Protein AF-F1LAY6-F1 (afdb_monomer_lite)

Structure (mmCIF, N/CA/C/O backbone):
data_AF-F1LAY6-F1
#
_entry.id   AF-F1LAY6-F1
#
loop_
_atom_site.group_PDB
_atom_site.id
_atom_site.type_symbol
_atom_site.label_atom_id
_atom_site.label_alt_id
_atom_site.label_comp_id
_atom_site.label_asym_id
_atom_site.label_entity_id
_atom_site.label_seq_id
_atom_site.pdbx_PDB_ins_code
_atom_site.Cartn_x
_atom_site.Cartn_y
_atom_site.Cartn_z
_atom_site.occupancy
_atom_site.B_iso_or_equiv
_atom_site.auth_seq_id
_atom_site.auth_comp_id
_atom_site.auth_asym_id
_atom_site.auth_atom_id
_atom_site.pdbx_PDB_model_num
ATOM 1 N N . MET A 1 1 ? 28.881 4.385 -45.195 1.00 79.94 1 MET A N 1
ATOM 2 C CA . MET A 1 1 ? 29.615 4.565 -43.917 1.00 79.94 1 MET A CA 1
ATOM 3 C C . MET A 1 1 ? 30.961 3.852 -44.007 1.00 79.94 1 MET A C 1
ATOM 5 O O . MET A 1 1 ? 30.985 2.737 -44.514 1.00 79.94 1 MET A O 1
ATOM 9 N N . ARG A 1 2 ? 32.065 4.466 -43.555 1.00 85.06 2 ARG A N 1
ATOM 10 C CA . ARG A 1 2 ? 33.377 3.789 -43.447 1.00 85.06 2 ARG A CA 1
ATOM 11 C C . ARG A 1 2 ? 33.505 3.101 -42.088 1.00 85.06 2 ARG A C 1
ATOM 13 O O . ARG A 1 2 ? 32.994 3.619 -41.098 1.00 85.06 2 ARG A O 1
ATOM 20 N N . THR A 1 3 ? 34.181 1.961 -42.042 1.00 85.56 3 THR A N 1
ATOM 21 C CA . THR A 1 3 ? 34.417 1.184 -40.818 1.00 85.56 3 THR A CA 1
ATOM 22 C C . THR A 1 3 ? 35.861 1.348 -40.328 1.00 85.56 3 THR A C 1
ATOM 24 O O . THR A 1 3 ? 36.722 1.851 -41.052 1.00 85.56 3 THR A O 1
ATOM 27 N N . MET A 1 4 ? 36.147 0.920 -39.092 1.00 84.81 4 MET A N 1
ATOM 28 C CA . MET A 1 4 ? 37.491 1.031 -38.492 1.00 84.81 4 MET A CA 1
ATOM 29 C C . MET A 1 4 ? 38.563 0.256 -39.277 1.00 84.81 4 MET A C 1
ATOM 31 O O . MET A 1 4 ? 39.703 0.697 -39.370 1.00 84.81 4 MET A O 1
ATOM 35 N N . ASP A 1 5 ? 38.188 -0.866 -39.894 1.00 86.31 5 ASP A N 1
ATOM 36 C CA . ASP A 1 5 ? 39.024 -1.686 -40.780 1.00 86.31 5 ASP A CA 1
ATOM 37 C C . ASP A 1 5 ? 39.083 -1.164 -42.232 1.00 86.31 5 ASP A C 1
ATOM 39 O O . ASP A 1 5 ? 39.518 -1.878 -43.129 1.00 86.31 5 ASP A O 1
ATOM 43 N N . LYS A 1 6 ? 38.652 0.082 -42.475 1.00 85.81 6 LYS A N 1
ATOM 44 C CA . LYS A 1 6 ? 38.602 0.764 -43.785 1.00 85.81 6 LYS A CA 1
ATOM 45 C C . LYS A 1 6 ? 37.641 0.151 -44.818 1.00 85.81 6 LYS A C 1
ATOM 47 O O . LYS A 1 6 ? 37.507 0.715 -45.905 1.00 85.81 6 LYS A O 1
ATOM 52 N N . SER A 1 7 ? 36.923 -0.923 -44.481 1.00 86.75 7 SER A N 1
ATOM 53 C CA . SER A 1 7 ? 35.775 -1.402 -45.260 1.00 86.75 7 SER A CA 1
ATOM 54 C C . SER A 1 7 ? 34.702 -0.303 -45.371 1.00 86.75 7 SER A C 1
ATOM 56 O O . SER A 1 7 ? 34.614 0.611 -44.546 1.00 86.75 7 SER A O 1
ATOM 58 N N . THR A 1 8 ? 33.879 -0.359 -46.418 1.00 89.81 8 THR A N 1
ATOM 59 C CA . THR A 1 8 ? 32.788 0.602 -46.641 1.00 89.81 8 THR A CA 1
ATOM 60 C C . THR A 1 8 ? 31.475 -0.153 -46.776 1.00 89.81 8 THR A C 1
ATOM 62 O O . THR A 1 8 ? 31.420 -1.143 -47.490 1.00 89.81 8 THR A O 1
ATOM 65 N N . ILE A 1 9 ? 30.444 0.317 -46.073 1.00 91.44 9 ILE A N 1
ATOM 66 C CA . ILE A 1 9 ? 29.063 -0.172 -46.179 1.00 91.44 9 ILE A CA 1
ATOM 67 C C . ILE A 1 9 ? 28.253 0.884 -46.928 1.00 91.44 9 ILE A C 1
ATOM 69 O O . ILE A 1 9 ? 28.271 2.061 -46.532 1.00 91.44 9 ILE A O 1
ATOM 73 N N . THR A 1 10 ? 27.535 0.474 -47.968 1.00 91.06 10 THR A N 1
ATOM 74 C CA . THR A 1 10 ? 26.698 1.341 -48.805 1.00 91.06 10 THR A CA 1
ATOM 75 C C . THR A 1 10 ? 25.253 0.870 -48.795 1.00 91.06 10 THR A C 1
ATOM 77 O O . THR A 1 10 ? 24.978 -0.296 -49.000 1.00 91.06 10 THR A O 1
ATOM 80 N N . PHE A 1 11 ? 24.308 1.781 -48.570 1.00 92.94 11 PHE A N 1
ATOM 81 C CA . PHE A 1 11 ? 22.879 1.494 -48.696 1.00 92.94 11 PHE A CA 1
ATOM 82 C C . PHE A 1 11 ? 22.155 2.728 -49.239 1.00 92.94 11 PHE A C 1
ATOM 84 O O . PHE A 1 11 ? 22.673 3.844 -49.154 1.00 92.94 11 PHE A O 1
ATOM 91 N N . ARG A 1 12 ? 20.960 2.531 -49.801 1.00 93.19 12 ARG A N 1
ATOM 92 C CA . ARG A 1 12 ? 20.115 3.600 -50.345 1.00 93.19 12 ARG A CA 1
ATOM 93 C C . ARG A 1 12 ? 18.733 3.539 -49.697 1.00 93.19 12 ARG A C 1
ATOM 95 O O . ARG A 1 12 ? 18.074 2.506 -49.755 1.00 93.19 12 ARG A O 1
ATOM 102 N N . ALA A 1 13 ? 18.297 4.641 -49.094 1.00 93.50 13 ALA A N 1
ATOM 103 C CA . ALA A 1 13 ? 16.920 4.788 -48.632 1.00 93.50 13 ALA A CA 1
ATOM 104 C C . ALA A 1 13 ? 15.950 4.908 -49.823 1.00 93.50 13 ALA A C 1
ATOM 106 O O . ALA A 1 13 ? 16.317 5.442 -50.870 1.00 93.50 13 ALA A O 1
ATOM 107 N N . LYS A 1 14 ? 14.712 4.415 -49.666 1.00 92.56 14 LYS A N 1
ATOM 108 C CA . LYS A 1 14 ? 13.666 4.522 -50.704 1.00 92.56 14 LYS A CA 1
ATOM 109 C C . LYS A 1 14 ? 13.198 5.965 -50.904 1.00 92.56 14 LYS A C 1
ATOM 111 O O . LYS A 1 14 ? 13.025 6.394 -52.037 1.00 92.56 14 LYS A O 1
ATOM 116 N N . ASP A 1 15 ? 13.029 6.694 -49.805 1.00 94.94 15 ASP A N 1
ATOM 117 C CA . ASP A 1 15 ? 12.826 8.141 -49.791 1.00 94.94 15 ASP A CA 1
ATOM 118 C C . ASP A 1 15 ? 14.142 8.817 -49.379 1.00 94.94 15 ASP A C 1
ATOM 120 O O . ASP A 1 15 ? 14.828 8.353 -48.468 1.00 94.94 15 ASP A O 1
ATOM 124 N N . MET A 1 16 ? 14.510 9.903 -50.055 1.00 92.62 16 MET A N 1
ATOM 125 C CA . MET A 1 16 ? 15.711 10.675 -49.746 1.00 92.62 16 MET A CA 1
ATOM 126 C C . MET A 1 16 ? 15.529 11.558 -48.500 1.00 92.62 16 MET A C 1
ATOM 128 O O . MET A 1 16 ? 16.521 11.885 -47.848 1.00 92.62 16 MET A O 1
ATOM 132 N N . SER A 1 17 ? 14.284 11.923 -48.157 1.00 94.88 17 SER A N 1
ATOM 133 C CA . SER A 1 17 ? 13.953 12.827 -47.044 1.00 94.88 17 SER A CA 1
ATOM 134 C C . SER A 1 17 ? 14.468 12.309 -45.693 1.00 94.88 17 SER A C 1
ATOM 136 O O . SER A 1 17 ? 14.994 13.070 -44.877 1.00 94.88 17 SER A O 1
ATOM 138 N N . ILE A 1 18 ? 14.414 10.989 -45.488 1.00 96.81 18 ILE A N 1
ATOM 139 C CA . ILE A 1 18 ? 14.789 10.345 -44.226 1.00 96.81 18 ILE A CA 1
ATOM 140 C C . ILE A 1 18 ? 16.305 10.284 -44.004 1.00 96.81 18 ILE A C 1
ATOM 142 O O . ILE A 1 18 ? 16.736 10.021 -42.883 1.00 96.81 18 ILE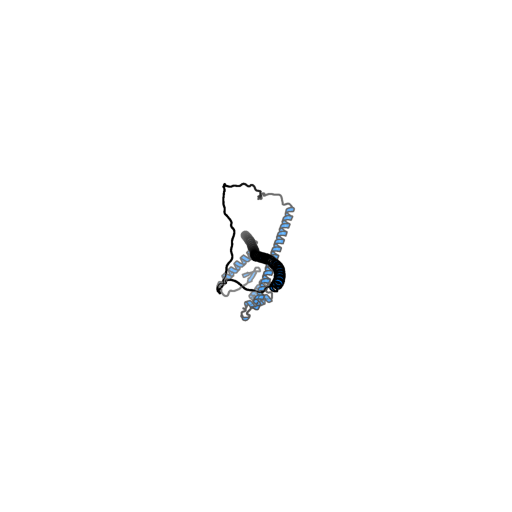 A O 1
ATOM 146 N N . ASN A 1 19 ? 17.132 10.525 -45.030 1.00 94.88 19 ASN A N 1
ATOM 147 C CA . ASN A 1 19 ? 18.588 10.374 -44.920 1.00 94.88 19 ASN A CA 1
ATOM 148 C C . ASN A 1 19 ? 19.203 11.305 -43.868 1.00 94.88 19 ASN A C 1
ATOM 150 O O . ASN A 1 19 ? 20.120 10.887 -43.161 1.00 94.88 19 ASN A O 1
ATOM 154 N N . MET A 1 20 ? 18.680 12.527 -43.723 1.00 95.62 20 MET A N 1
ATOM 155 C CA . MET A 1 20 ? 19.121 13.446 -42.667 1.00 95.62 20 MET A CA 1
ATOM 156 C C . MET A 1 20 ? 18.768 12.909 -41.277 1.00 95.62 20 MET A C 1
ATOM 158 O O . MET A 1 20 ? 19.633 12.849 -40.409 1.00 95.62 20 MET A O 1
ATOM 162 N N . SER A 1 21 ? 17.549 12.391 -41.094 1.00 96.19 21 SER A N 1
ATOM 163 C CA . SER A 1 21 ? 17.135 11.764 -39.832 1.00 96.19 21 SER A CA 1
ATOM 164 C C . SER A 1 21 ? 17.987 10.532 -39.486 1.00 96.19 21 SER A C 1
ATOM 166 O O . SER A 1 21 ? 18.420 10.382 -38.344 1.00 96.19 21 SER A O 1
ATOM 168 N N . ILE A 1 22 ? 18.302 9.681 -40.472 1.00 95.69 22 ILE A N 1
ATOM 169 C CA . ILE A 1 22 ? 19.209 8.536 -40.292 1.00 95.69 22 ILE A CA 1
ATOM 170 C C . ILE A 1 22 ? 20.606 9.016 -39.867 1.00 95.69 22 ILE A C 1
ATOM 172 O O . ILE A 1 22 ? 21.191 8.445 -38.946 1.00 95.69 22 ILE A O 1
ATOM 176 N N . LEU A 1 23 ? 21.136 10.067 -40.502 1.00 94.62 23 LEU A N 1
ATOM 177 C CA . LEU A 1 23 ? 22.448 10.627 -40.179 1.00 94.62 23 LEU A CA 1
ATOM 178 C C . LEU A 1 23 ? 22.496 11.187 -38.748 1.00 94.62 23 LEU A C 1
ATOM 180 O O . LEU A 1 23 ? 23.400 10.829 -37.989 1.00 94.62 23 LEU A O 1
ATOM 184 N N . ASP A 1 24 ? 21.505 11.986 -38.355 1.00 97.00 24 ASP A N 1
ATOM 185 C CA . ASP A 1 24 ? 21.414 12.579 -37.016 1.00 97.00 24 ASP A CA 1
ATOM 186 C C . ASP A 1 24 ? 21.283 11.505 -35.927 1.00 97.00 24 ASP A C 1
ATOM 188 O O . ASP A 1 24 ? 21.975 11.554 -34.904 1.00 97.00 24 ASP A O 1
ATOM 192 N N . LEU A 1 25 ? 20.466 10.471 -36.166 1.00 97.38 25 LEU A N 1
ATOM 193 C CA . LEU A 1 25 ? 20.341 9.320 -35.268 1.00 97.38 25 LEU A CA 1
ATOM 194 C C . LEU A 1 25 ? 21.655 8.536 -35.152 1.00 97.38 25 LEU A C 1
ATOM 196 O O . LEU A 1 25 ? 22.025 8.136 -34.043 1.00 97.38 25 LEU A O 1
ATOM 200 N N . CYS A 1 26 ? 22.387 8.340 -36.254 1.00 95.81 26 CYS A N 1
ATOM 201 C CA . CYS A 1 26 ? 23.708 7.711 -36.237 1.00 95.81 26 CYS A CA 1
ATOM 202 C C . CYS A 1 26 ? 24.713 8.524 -35.407 1.00 95.81 26 CYS A C 1
ATOM 204 O O . CYS A 1 26 ? 25.363 7.960 -34.522 1.00 95.81 26 CYS A O 1
ATOM 206 N N . ILE A 1 27 ? 24.814 9.836 -35.644 1.00 96.50 27 ILE A N 1
ATOM 207 C CA . ILE A 1 27 ? 25.737 10.735 -34.934 1.00 96.50 27 ILE A CA 1
ATOM 208 C C . ILE A 1 27 ? 25.385 10.797 -33.440 1.00 96.50 27 ILE A C 1
ATOM 210 O O . ILE A 1 27 ? 26.246 10.557 -32.590 1.00 96.50 27 ILE A O 1
ATOM 214 N N . GLY A 1 28 ? 24.118 11.048 -33.099 1.00 97.50 28 GLY A N 1
ATOM 215 C CA . GLY A 1 28 ? 23.650 11.124 -31.714 1.00 97.50 28 GLY A CA 1
ATOM 216 C C . GLY A 1 28 ? 23.860 9.815 -30.946 1.00 97.50 28 GLY A C 1
ATOM 217 O O . GLY A 1 28 ? 24.396 9.818 -29.833 1.00 97.50 28 GLY A O 1
ATOM 218 N N . THR A 1 29 ? 23.521 8.676 -31.558 1.00 97.38 29 THR A N 1
ATOM 219 C CA . THR A 1 29 ? 23.710 7.353 -30.941 1.00 97.38 29 THR A CA 1
ATOM 220 C C . THR A 1 29 ? 25.190 7.027 -30.745 1.00 97.38 29 THR A C 1
ATOM 222 O O . THR A 1 29 ? 25.562 6.527 -29.681 1.00 97.38 29 THR A O 1
ATOM 225 N N . HIS A 1 30 ? 26.047 7.341 -31.723 1.00 95.69 30 HIS A N 1
ATOM 226 C CA . HIS A 1 30 ? 27.491 7.131 -31.619 1.00 95.69 30 HIS A CA 1
ATOM 227 C C . HIS A 1 30 ? 28.116 8.001 -30.517 1.00 95.69 30 HIS A C 1
ATOM 229 O O . HIS A 1 30 ? 28.836 7.486 -29.661 1.00 95.69 30 HIS A O 1
ATOM 235 N N . ASN A 1 31 ? 27.758 9.286 -30.451 1.00 96.94 31 ASN A N 1
ATOM 236 C CA . ASN A 1 31 ? 28.231 10.200 -29.411 1.00 96.94 31 ASN A CA 1
ATOM 237 C C . ASN A 1 31 ? 27.831 9.730 -28.002 1.00 96.94 31 ASN A C 1
ATOM 239 O O . ASN A 1 31 ? 28.663 9.708 -27.093 1.00 96.94 31 ASN A O 1
ATOM 243 N N . LEU A 1 32 ? 26.587 9.278 -27.808 1.00 96.56 32 LEU A N 1
ATOM 244 C CA . LEU A 1 32 ? 26.151 8.694 -26.532 1.00 96.56 32 LEU A CA 1
ATOM 245 C C . LEU A 1 32 ? 26.848 7.356 -26.227 1.00 96.56 32 LEU A C 1
ATOM 247 O O . LEU A 1 32 ? 27.151 7.074 -25.069 1.00 96.56 32 LEU A O 1
ATOM 251 N N . TYR A 1 33 ? 27.124 6.529 -27.237 1.00 96.19 33 TYR A N 1
ATOM 252 C CA . TYR A 1 33 ? 27.866 5.272 -27.090 1.00 96.19 33 TYR A CA 1
ATOM 253 C C . TYR A 1 33 ? 29.320 5.491 -26.640 1.00 96.19 33 TYR A C 1
ATOM 255 O O . TYR A 1 33 ? 29.813 4.712 -25.816 1.00 96.19 33 TYR A O 1
ATOM 263 N N . LEU A 1 34 ? 29.978 6.543 -27.146 1.00 96.06 34 LEU A N 1
ATOM 264 C CA . LEU A 1 34 ? 31.316 6.967 -26.726 1.00 96.06 34 LEU A CA 1
ATOM 265 C C . LEU A 1 34 ? 31.301 7.553 -25.308 1.00 96.06 34 LEU A C 1
ATOM 267 O O . LEU A 1 34 ? 32.088 7.115 -24.473 1.00 96.06 34 LEU A O 1
ATOM 271 N N . ARG A 1 35 ? 30.368 8.467 -24.996 1.00 95.69 35 ARG A N 1
ATOM 272 C CA . ARG A 1 35 ? 30.228 9.050 -23.643 1.00 95.69 35 ARG A CA 1
ATOM 273 C C . ARG A 1 35 ? 30.042 7.976 -22.565 1.00 95.69 35 ARG A C 1
ATOM 275 O O . ARG A 1 35 ? 30.709 8.027 -21.545 1.00 95.69 35 ARG A O 1
ATOM 282 N N . ARG A 1 36 ? 29.220 6.948 -22.822 1.00 95.50 36 ARG A N 1
ATOM 283 C CA . ARG A 1 36 ? 28.995 5.800 -21.910 1.00 95.50 36 ARG A CA 1
ATOM 284 C C . ARG A 1 36 ? 30.222 4.895 -21.685 1.00 95.50 36 ARG A C 1
ATOM 286 O O . ARG A 1 36 ? 30.120 3.948 -20.912 1.00 95.50 36 ARG A O 1
ATOM 293 N N . ARG A 1 37 ? 31.333 5.113 -22.399 1.00 96.00 37 ARG A N 1
ATOM 294 C CA . ARG A 1 37 ? 32.602 4.366 -22.259 1.00 96.00 37 ARG A CA 1
ATOM 295 C C . ARG A 1 37 ? 33.702 5.159 -21.567 1.00 96.00 37 ARG A C 1
ATOM 297 O O . ARG A 1 37 ? 34.761 4.602 -21.309 1.00 96.00 37 ARG A O 1
ATOM 304 N N . GLN A 1 38 ? 33.448 6.430 -21.287 1.00 93.50 38 GLN A N 1
ATOM 305 C CA . GLN A 1 38 ? 34.306 7.270 -20.468 1.00 93.50 38 GLN A CA 1
ATOM 306 C C . GLN A 1 38 ? 33.781 7.265 -19.023 1.00 93.50 38 GLN A C 1
ATOM 308 O O . GLN A 1 38 ? 32.601 6.962 -18.813 1.00 93.50 38 GLN A O 1
ATOM 313 N N . PRO A 1 39 ? 34.621 7.574 -18.019 1.00 94.12 39 PRO A N 1
ATOM 314 C CA . PRO A 1 39 ? 34.132 7.848 -16.671 1.00 94.12 39 PRO A CA 1
ATOM 315 C C . PRO A 1 39 ? 33.108 8.996 -16.687 1.00 94.12 39 PRO A C 1
ATOM 317 O O . PRO A 1 39 ? 33.195 9.911 -17.509 1.00 94.12 39 PRO A O 1
ATOM 320 N N . ASP A 1 40 ? 32.132 8.947 -15.777 1.00 93.94 40 ASP A N 1
ATOM 321 C CA . ASP A 1 40 ? 31.129 10.007 -15.643 1.00 93.94 40 ASP A CA 1
ATOM 322 C C . ASP A 1 40 ? 31.801 11.357 -15.337 1.00 93.94 40 ASP A C 1
ATOM 324 O O . ASP A 1 40 ? 32.679 11.440 -14.475 1.00 93.94 40 ASP A O 1
ATOM 328 N N . LEU A 1 41 ? 31.323 12.428 -15.976 1.00 94.94 41 LEU A N 1
ATOM 329 C CA . LEU A 1 41 ? 31.680 13.803 -15.612 1.00 94.94 41 LEU A CA 1
ATOM 330 C C . LEU A 1 41 ? 31.237 14.111 -14.172 1.00 94.94 41 LEU A C 1
ATOM 332 O O . LEU A 1 41 ? 30.230 13.574 -13.708 1.00 94.94 41 LEU A O 1
ATOM 336 N N . LEU A 1 42 ? 31.945 15.017 -13.489 1.00 95.31 42 LEU A N 1
ATOM 337 C CA . LEU A 1 42 ? 31.689 15.365 -12.083 1.00 95.31 42 LEU A CA 1
ATOM 338 C C . LEU A 1 42 ? 30.225 15.768 -11.821 1.00 95.31 42 LEU A C 1
ATOM 340 O O . LEU A 1 42 ? 29.625 15.305 -10.855 1.00 95.31 42 LEU A O 1
ATOM 344 N N . GLU A 1 43 ? 29.623 16.541 -12.727 1.00 96.38 43 GLU A N 1
ATOM 345 C CA . GLU A 1 43 ? 28.200 16.909 -12.694 1.00 96.38 43 GLU A CA 1
ATOM 346 C C . GLU A 1 43 ? 27.281 15.673 -12.699 1.00 96.38 43 GLU A C 1
ATOM 348 O O . GLU A 1 43 ? 26.391 15.544 -11.862 1.00 96.38 43 GLU A O 1
ATOM 353 N N . VAL A 1 44 ? 27.540 14.695 -13.575 1.00 96.00 44 VAL A N 1
ATOM 354 C CA . VAL A 1 44 ? 26.758 13.449 -13.654 1.00 96.00 44 VAL A CA 1
ATOM 355 C C . VAL A 1 44 ? 26.938 12.599 -12.391 1.00 96.00 44 VAL A C 1
ATOM 357 O O . VAL A 1 44 ? 25.977 11.979 -11.928 1.00 96.00 44 VAL A O 1
ATOM 360 N N . GLN A 1 45 ? 28.136 12.585 -11.799 1.00 95.44 45 GLN A N 1
ATOM 361 C CA . GLN A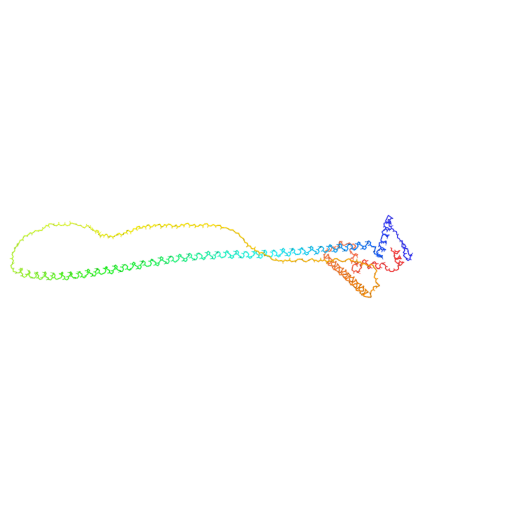 1 45 ? 28.377 11.922 -10.513 1.00 95.44 45 GLN A CA 1
ATOM 362 C C . GLN A 1 45 ? 27.585 12.596 -9.382 1.00 95.44 45 GLN A C 1
ATOM 364 O O . GLN A 1 45 ? 26.908 11.905 -8.617 1.00 95.44 45 GLN A O 1
ATOM 369 N N . GLN A 1 46 ? 27.586 13.931 -9.325 1.00 96.81 46 GLN A N 1
ATOM 370 C CA . GLN A 1 46 ? 26.813 14.715 -8.360 1.00 96.81 46 GLN A CA 1
ATOM 371 C C . GLN A 1 46 ? 25.303 14.479 -8.517 1.00 96.81 46 GLN A C 1
ATOM 373 O O . GLN A 1 46 ? 24.625 14.192 -7.530 1.00 96.81 46 GLN A O 1
ATOM 378 N N . MET A 1 47 ? 24.779 14.494 -9.749 1.00 96.12 47 MET A N 1
ATOM 379 C CA . MET A 1 47 ? 23.376 14.170 -10.039 1.00 96.12 47 MET A CA 1
ATOM 380 C C . MET A 1 47 ? 23.006 12.753 -9.573 1.00 96.12 47 MET A C 1
ATOM 382 O O . MET A 1 47 ? 21.948 12.556 -8.975 1.00 96.12 47 MET A O 1
ATOM 386 N N . LYS A 1 48 ? 23.875 11.755 -9.798 1.00 95.81 48 LYS A N 1
ATOM 387 C CA . LYS A 1 48 ? 23.661 10.375 -9.319 1.00 95.81 48 LYS A CA 1
ATOM 388 C C . LYS A 1 48 ? 23.676 10.288 -7.791 1.00 95.81 48 LYS A C 1
ATOM 390 O O . LYS A 1 48 ? 22.824 9.599 -7.226 1.00 95.81 48 LYS A O 1
ATOM 395 N N . ALA A 1 49 ? 24.598 10.984 -7.125 1.00 95.00 49 ALA A N 1
ATOM 396 C CA . ALA A 1 49 ? 24.668 11.041 -5.666 1.00 95.00 49 ALA A CA 1
ATOM 397 C C . ALA A 1 49 ? 23.401 11.680 -5.072 1.00 95.00 49 ALA A C 1
ATOM 399 O O . ALA A 1 49 ? 22.743 11.066 -4.230 1.00 95.00 49 ALA A O 1
ATOM 400 N N . GLN A 1 50 ? 22.992 12.840 -5.592 1.00 95.94 50 GLN A N 1
ATOM 401 C CA . GLN A 1 50 ? 21.778 13.548 -5.179 1.00 95.94 50 GLN A CA 1
ATOM 402 C C . GLN A 1 50 ? 20.512 12.708 -5.424 1.00 95.94 50 GLN A C 1
ATOM 404 O O . GLN A 1 50 ? 19.649 12.622 -4.552 1.00 95.94 50 GLN A O 1
ATOM 409 N N . ALA A 1 51 ? 20.402 12.028 -6.570 1.00 95.62 51 ALA A N 1
ATOM 410 C CA . ALA A 1 51 ? 19.273 11.144 -6.865 1.00 95.62 51 ALA A CA 1
ATOM 411 C C . ALA A 1 51 ? 19.225 9.916 -5.932 1.00 95.62 51 ALA A C 1
ATOM 413 O O . ALA A 1 51 ? 18.144 9.527 -5.478 1.00 95.62 51 ALA A O 1
ATOM 414 N N . LYS A 1 52 ? 20.383 9.319 -5.604 1.00 94.62 52 LYS A N 1
ATOM 415 C CA . LYS A 1 52 ? 20.484 8.225 -4.621 1.00 94.62 52 LYS A CA 1
ATOM 416 C C . LYS A 1 52 ? 20.056 8.704 -3.233 1.00 94.62 52 LYS A C 1
ATOM 418 O O . LYS A 1 52 ? 19.256 8.032 -2.586 1.00 94.62 52 LYS A O 1
ATOM 423 N N . GLU A 1 53 ? 20.530 9.870 -2.805 1.00 95.06 53 GLU A N 1
ATOM 424 C CA . GLU A 1 53 ? 20.171 10.462 -1.517 1.00 95.06 53 GLU A CA 1
ATOM 425 C C . GLU A 1 53 ? 18.672 10.782 -1.432 1.00 95.06 53 GLU A C 1
ATOM 427 O O . GLU A 1 53 ? 18.006 10.356 -0.490 1.00 95.06 53 GLU A O 1
ATOM 432 N N . GLN A 1 54 ? 18.100 11.451 -2.439 1.00 94.81 54 GLN A N 1
ATOM 433 C CA . GLN A 1 54 ? 16.661 11.734 -2.492 1.00 94.81 54 GLN A CA 1
ATOM 434 C C . GLN A 1 54 ? 15.819 10.453 -2.447 1.00 94.81 54 GLN A C 1
ATOM 436 O O . GLN A 1 54 ? 14.790 10.422 -1.769 1.00 94.81 54 GLN A O 1
ATOM 441 N N . ARG A 1 55 ? 16.251 9.378 -3.123 1.00 93.62 55 ARG A N 1
ATOM 442 C CA . ARG A 1 55 ? 15.579 8.072 -3.058 1.00 93.62 55 ARG A CA 1
ATOM 443 C C . ARG A 1 55 ? 15.631 7.474 -1.650 1.00 93.62 55 ARG A C 1
ATOM 445 O O . ARG A 1 55 ? 14.606 6.994 -1.175 1.00 93.62 55 ARG A O 1
ATOM 452 N N . ILE A 1 56 ? 16.787 7.524 -0.983 1.00 93.50 56 ILE A N 1
ATOM 453 C CA . ILE A 1 56 ? 16.949 7.031 0.394 1.00 93.50 56 ILE A CA 1
ATOM 454 C C . ILE A 1 56 ? 16.087 7.850 1.362 1.00 93.50 56 ILE A C 1
ATOM 456 O O . ILE A 1 56 ? 15.329 7.255 2.122 1.00 93.50 56 ILE A O 1
ATOM 460 N N . ARG A 1 57 ? 16.112 9.188 1.278 1.00 95.19 57 ARG A N 1
ATOM 461 C CA . ARG A 1 57 ? 15.278 10.081 2.103 1.00 95.19 57 ARG A CA 1
ATOM 462 C C . ARG A 1 57 ? 13.780 9.778 1.936 1.00 95.19 57 ARG A C 1
ATOM 464 O O . ARG A 1 57 ? 13.076 9.628 2.929 1.00 95.19 57 ARG A O 1
ATOM 471 N N . ARG A 1 58 ? 13.291 9.609 0.697 1.00 94.94 58 ARG A N 1
ATOM 472 C CA . ARG A 1 58 ? 11.886 9.225 0.426 1.00 94.94 58 ARG A CA 1
ATOM 473 C C . ARG A 1 58 ? 11.532 7.850 1.001 1.00 94.94 58 ARG A C 1
ATOM 475 O O . ARG A 1 58 ? 10.457 7.695 1.566 1.00 94.94 58 ARG A O 1
ATOM 482 N N . MET A 1 59 ? 12.429 6.870 0.883 1.00 91.25 59 MET A N 1
ATOM 483 C CA . MET A 1 59 ? 12.228 5.521 1.425 1.00 91.25 59 MET A CA 1
ATOM 484 C C . MET A 1 59 ? 12.222 5.511 2.962 1.00 91.25 59 MET A C 1
ATOM 486 O O . MET A 1 59 ? 11.384 4.854 3.569 1.00 91.25 59 MET A O 1
ATOM 490 N N . GLN A 1 60 ? 13.115 6.271 3.602 1.00 93.25 60 GLN A N 1
ATOM 491 C CA . GLN A 1 60 ? 13.131 6.450 5.057 1.00 93.25 60 GLN A CA 1
ATOM 492 C C . GLN A 1 60 ? 11.836 7.096 5.559 1.00 93.25 60 GLN A C 1
ATOM 494 O O . GLN A 1 60 ? 11.277 6.631 6.550 1.00 93.25 60 GLN A O 1
ATOM 499 N N . GLU A 1 61 ? 11.330 8.110 4.854 1.00 94.12 61 GLU A N 1
ATOM 500 C CA . GLU A 1 61 ? 10.072 8.769 5.205 1.00 94.12 61 GLU A CA 1
ATOM 501 C C . GLU A 1 61 ? 8.863 7.840 5.033 1.00 94.12 61 GLU A C 1
ATOM 503 O O . GLU A 1 61 ? 8.035 7.732 5.936 1.00 94.12 61 GLU A O 1
ATOM 508 N N . GLN A 1 62 ? 8.799 7.079 3.936 1.00 93.50 62 GLN A N 1
ATOM 509 C CA . GLN A 1 62 ? 7.778 6.041 3.754 1.00 93.50 62 GLN A CA 1
ATOM 510 C C . GLN A 1 62 ? 7.833 4.987 4.871 1.00 93.50 62 GLN A C 1
ATOM 512 O O . GLN A 1 62 ? 6.797 4.657 5.441 1.00 93.50 62 GLN A O 1
ATOM 517 N N . ASN A 1 63 ? 9.026 4.525 5.259 1.00 94.00 63 ASN A N 1
ATOM 518 C CA . ASN A 1 63 ? 9.210 3.558 6.349 1.00 94.00 63 ASN A CA 1
ATOM 519 C C . ASN A 1 63 ? 8.932 4.150 7.748 1.00 94.00 63 ASN A C 1
ATOM 521 O O . ASN A 1 63 ? 8.681 3.406 8.699 1.00 94.00 63 ASN A O 1
ATOM 525 N N . ARG A 1 64 ? 9.002 5.476 7.914 1.00 96.19 64 ARG A N 1
ATOM 526 C CA . ARG A 1 64 ? 8.578 6.181 9.134 1.00 96.19 64 ARG A CA 1
ATOM 527 C C . ARG A 1 64 ? 7.053 6.221 9.216 1.00 96.19 64 ARG A C 1
ATOM 529 O O . ARG A 1 64 ? 6.493 5.747 10.198 1.00 96.19 64 ARG A O 1
ATOM 536 N N . LEU A 1 65 ? 6.403 6.687 8.150 1.00 95.25 65 LEU A N 1
ATOM 537 C CA . LEU A 1 65 ? 4.944 6.771 8.049 1.00 95.25 65 LEU A CA 1
ATOM 538 C C . LEU A 1 65 ? 4.267 5.392 8.089 1.00 95.25 65 LEU A C 1
ATOM 540 O O . LEU A 1 65 ? 3.186 5.267 8.654 1.00 95.25 65 LEU A O 1
ATOM 544 N N . ALA A 1 66 ? 4.891 4.351 7.528 1.00 95.44 66 ALA A N 1
ATOM 545 C CA . ALA A 1 66 ? 4.385 2.980 7.603 1.00 95.44 66 ALA A CA 1
ATOM 546 C C . ALA A 1 66 ? 4.321 2.476 9.054 1.00 95.44 66 ALA A C 1
ATOM 548 O O . ALA A 1 66 ? 3.268 2.015 9.482 1.00 95.44 66 ALA A O 1
ATOM 549 N N . ARG A 1 67 ? 5.401 2.653 9.830 1.00 96.56 67 ARG A N 1
ATOM 550 C CA . ARG A 1 67 ? 5.437 2.276 11.254 1.00 96.56 67 ARG A CA 1
ATOM 551 C C . ARG A 1 67 ? 4.465 3.090 12.104 1.00 96.56 67 ARG A C 1
ATOM 553 O O . ARG A 1 67 ? 3.832 2.532 12.988 1.00 96.56 67 ARG A O 1
ATOM 560 N N . GLU A 1 68 ? 4.306 4.386 11.829 1.00 95.69 68 GLU A N 1
ATOM 561 C CA . GLU A 1 68 ? 3.307 5.203 12.533 1.00 95.69 68 GLU A CA 1
ATOM 562 C C . GLU A 1 68 ? 1.875 4.723 12.237 1.00 95.69 68 GLU A C 1
ATOM 564 O O . GLU A 1 68 ? 1.057 4.611 13.147 1.00 95.69 68 GLU A O 1
ATOM 569 N N . ARG A 1 69 ? 1.567 4.385 10.976 1.00 96.94 69 ARG A N 1
ATOM 570 C CA . ARG A 1 69 ? 0.262 3.820 10.591 1.00 96.94 69 ARG A CA 1
ATOM 571 C C . ARG A 1 69 ? 0.001 2.474 11.257 1.00 96.94 69 ARG A C 1
ATOM 573 O O . ARG A 1 69 ? -1.085 2.277 11.783 1.00 96.94 69 ARG A O 1
ATOM 580 N N . GLU A 1 70 ? 0.985 1.581 11.258 1.00 96.62 70 GLU A N 1
ATOM 581 C CA . GLU A 1 70 ? 0.906 0.275 11.919 1.00 96.62 70 GLU A CA 1
ATOM 582 C C . GLU A 1 70 ? 0.652 0.425 13.428 1.00 96.62 70 GLU A C 1
ATOM 584 O O . GLU A 1 70 ? -0.263 -0.196 13.961 1.00 96.62 70 GLU A O 1
ATOM 589 N N . GLN A 1 71 ? 1.361 1.342 14.097 1.00 97.12 71 GLN A N 1
ATOM 590 C CA . GLN A 1 71 ? 1.130 1.667 15.510 1.00 97.12 71 GLN A CA 1
ATOM 591 C C . GLN A 1 71 ? -0.273 2.234 15.775 1.00 97.12 71 GLN A C 1
ATOM 593 O O . GLN A 1 71 ? -0.885 1.877 16.781 1.00 97.12 71 GLN A O 1
ATOM 598 N N . ARG A 1 72 ? -0.813 3.082 14.885 1.00 96.94 72 ARG A N 1
ATOM 599 C CA . ARG A 1 72 ? -2.197 3.576 15.007 1.00 96.94 72 ARG A CA 1
ATOM 600 C C . ARG A 1 72 ? -3.225 2.463 14.817 1.00 96.94 72 ARG A C 1
ATOM 602 O O . ARG A 1 72 ? -4.123 2.352 15.639 1.00 96.94 72 ARG A O 1
ATOM 609 N N . ILE A 1 73 ? -3.068 1.621 13.793 1.00 97.19 73 ILE A N 1
ATOM 610 C CA . ILE A 1 73 ? -3.963 0.480 13.531 1.00 97.19 73 ILE A CA 1
ATOM 611 C C . ILE A 1 73 ? -3.956 -0.486 14.722 1.00 97.19 73 ILE A C 1
ATOM 613 O O . ILE A 1 73 ? -5.017 -0.935 15.153 1.00 97.19 73 ILE A O 1
ATOM 617 N N . GLN A 1 74 ? -2.783 -0.759 15.300 1.00 96.81 74 GLN A N 1
ATOM 618 C CA . GLN A 1 74 ? -2.665 -1.572 16.507 1.00 96.81 74 GLN A CA 1
ATOM 619 C C . GLN A 1 74 ? -3.396 -0.926 17.694 1.00 96.81 74 GLN A C 1
ATOM 621 O O . GLN A 1 74 ? -4.227 -1.577 18.319 1.00 96.81 74 GLN A O 1
ATOM 626 N N . ALA A 1 75 ? -3.170 0.366 17.957 1.00 96.56 75 ALA A N 1
ATOM 627 C CA . ALA A 1 75 ? -3.831 1.083 19.050 1.00 96.56 75 ALA A CA 1
ATOM 628 C C . ALA A 1 75 ? -5.362 1.183 18.877 1.00 96.56 75 ALA A C 1
ATOM 630 O O . ALA A 1 75 ? -6.097 1.092 19.859 1.00 96.56 75 ALA A O 1
ATOM 631 N N . GLU A 1 76 ? -5.857 1.343 17.647 1.00 96.50 76 GLU A N 1
ATOM 632 C CA . GLU A 1 76 ? -7.290 1.311 17.326 1.00 96.50 76 GLU A CA 1
ATOM 633 C C . GLU A 1 76 ? -7.879 -0.090 17.549 1.00 96.50 76 GLU A C 1
ATOM 635 O O . GLU A 1 76 ? -8.932 -0.215 18.172 1.00 96.50 76 GLU A O 1
ATOM 640 N N . THR A 1 77 ? -7.159 -1.141 17.143 1.00 98.00 77 THR A N 1
ATOM 641 C CA . THR A 1 77 ? -7.558 -2.543 17.355 1.00 98.00 77 THR A CA 1
ATOM 642 C C . THR A 1 77 ? -7.589 -2.905 18.844 1.00 98.00 77 THR A C 1
ATOM 644 O O . THR A 1 77 ? -8.547 -3.519 19.309 1.00 98.00 77 THR A O 1
ATOM 647 N N . ASP A 1 78 ? -6.578 -2.496 19.618 1.00 97.56 78 ASP A N 1
ATOM 648 C CA . ASP A 1 78 ? -6.530 -2.709 21.069 1.00 97.56 78 ASP A CA 1
ATOM 649 C C . ASP A 1 78 ? -7.641 -1.930 21.792 1.00 97.56 78 ASP A C 1
ATOM 651 O O . ASP A 1 78 ? -8.313 -2.487 22.661 1.00 97.56 78 ASP A O 1
ATOM 655 N N . ARG A 1 79 ? -7.894 -0.670 21.403 1.00 97.88 79 ARG A N 1
ATOM 656 C CA . ARG A 1 79 ? -9.017 0.134 21.919 1.00 97.88 79 ARG A CA 1
ATOM 657 C C . ARG A 1 79 ? -10.352 -0.564 21.675 1.00 97.88 79 ARG A C 1
ATOM 659 O O . ARG A 1 79 ? -11.173 -0.636 22.587 1.00 97.88 79 ARG A O 1
ATOM 666 N N . ASP A 1 80 ? -10.576 -1.058 20.462 1.00 97.69 80 ASP A N 1
ATOM 667 C CA . ASP A 1 80 ? -11.845 -1.683 20.092 1.00 97.69 80 ASP A CA 1
ATOM 668 C C . ASP A 1 80 ? -12.010 -3.058 20.759 1.00 97.69 80 ASP A C 1
ATOM 670 O O . ASP A 1 80 ? -13.117 -3.383 21.194 1.00 97.69 80 ASP A O 1
ATOM 674 N N . ARG A 1 81 ? -10.917 -3.808 20.983 1.00 98.06 81 ARG A N 1
ATOM 675 C CA . ARG A 1 81 ? -10.921 -5.000 21.850 1.00 98.06 81 ARG A CA 1
ATOM 676 C C . ARG A 1 81 ? -11.364 -4.651 23.273 1.00 98.06 81 ARG A C 1
ATOM 678 O O . ARG A 1 81 ? -12.358 -5.204 23.737 1.00 98.06 81 ARG A O 1
ATOM 685 N N . TYR A 1 82 ? -10.689 -3.713 23.943 1.00 97.88 82 TYR A N 1
ATOM 686 C CA . TYR A 1 82 ? -11.029 -3.341 25.324 1.00 97.88 82 TYR A CA 1
ATOM 687 C C . TYR A 1 82 ? -12.440 -2.758 25.453 1.00 97.88 82 TYR A C 1
ATOM 689 O O . TYR A 1 82 ? -13.118 -3.003 26.446 1.00 97.88 82 TYR A O 1
ATOM 697 N N . LYS A 1 83 ? -12.918 -2.022 24.443 1.00 98.00 83 LYS A N 1
ATOM 698 C CA . LYS A 1 83 ? -14.301 -1.533 24.394 1.00 98.00 83 LYS A CA 1
ATOM 699 C C . LYS A 1 83 ? -15.308 -2.686 24.338 1.00 98.00 83 LYS A C 1
ATOM 701 O O . LYS A 1 83 ? -16.327 -2.627 25.020 1.00 98.00 83 LYS A O 1
ATOM 706 N N . ASN A 1 84 ? -15.032 -3.724 23.550 1.00 98.12 84 ASN A N 1
ATOM 707 C CA . ASN A 1 84 ? -15.901 -4.896 23.452 1.00 98.12 84 ASN A CA 1
ATOM 708 C C . ASN A 1 84 ? -15.883 -5.726 24.747 1.00 98.12 84 ASN A C 1
ATOM 710 O O . ASN A 1 84 ? -16.949 -6.091 25.235 1.00 98.12 84 ASN A O 1
ATOM 714 N N . GLU A 1 85 ? -14.705 -5.949 25.340 1.00 98.19 85 GLU A N 1
ATOM 715 C CA . GLU A 1 85 ? -14.554 -6.605 26.651 1.00 98.19 85 GLU A CA 1
ATOM 716 C C . GLU A 1 85 ? -15.304 -5.842 27.758 1.00 98.19 85 GLU A C 1
ATOM 718 O O . GLU A 1 85 ? -16.060 -6.437 28.524 1.00 98.19 85 GLU A O 1
ATOM 723 N N . PHE A 1 86 ? -15.164 -4.511 27.802 1.00 97.94 86 PHE A N 1
ATOM 724 C CA . PHE A 1 86 ? -15.879 -3.650 28.747 1.00 97.94 86 PHE A CA 1
ATOM 725 C C . PHE A 1 86 ? -17.400 -3.718 28.561 1.00 97.94 86 PHE A C 1
ATOM 727 O O . PHE A 1 86 ? -18.132 -3.832 29.542 1.00 97.94 86 PHE A O 1
ATOM 734 N N . ASN A 1 87 ? -17.882 -3.670 27.316 1.00 98.00 87 ASN A N 1
ATOM 735 C CA . ASN A 1 87 ? -19.310 -3.764 27.021 1.00 98.00 87 ASN A CA 1
ATOM 736 C C . ASN A 1 87 ? -19.891 -5.114 27.469 1.00 98.00 87 ASN A C 1
ATOM 738 O O . ASN A 1 87 ? -20.937 -5.119 28.112 1.00 98.00 87 ASN A O 1
ATOM 742 N N . ALA A 1 88 ? -19.199 -6.225 27.192 1.00 97.81 88 ALA A N 1
ATOM 743 C CA . ALA A 1 88 ? -19.621 -7.562 27.610 1.00 97.81 88 ALA A CA 1
ATOM 744 C C . ALA A 1 88 ? -19.671 -7.692 29.144 1.00 97.81 88 ALA A C 1
ATOM 746 O O . ALA A 1 88 ? -20.695 -8.086 29.697 1.00 97.81 88 ALA A O 1
ATOM 747 N N . ALA A 1 89 ? -18.619 -7.261 29.849 1.00 98.06 89 ALA A N 1
ATOM 748 C CA . ALA A 1 89 ? -18.596 -7.270 31.313 1.00 98.06 89 ALA A CA 1
ATOM 749 C C . ALA A 1 89 ? -19.682 -6.363 31.931 1.00 98.06 89 ALA A C 1
ATOM 751 O O . ALA A 1 89 ? -20.258 -6.686 32.970 1.00 98.06 89 ALA A O 1
ATOM 752 N N . ASN A 1 90 ? -19.995 -5.230 31.294 1.00 97.81 90 ASN A N 1
ATOM 753 C CA . ASN A 1 90 ? -21.075 -4.347 31.730 1.00 97.81 90 ASN A CA 1
ATOM 754 C C . ASN A 1 90 ? -22.468 -4.959 31.476 1.00 97.81 90 ASN A C 1
ATOM 756 O O . ASN A 1 90 ? -23.362 -4.789 32.304 1.00 97.81 90 ASN A O 1
ATOM 760 N N . GLU A 1 91 ? -22.654 -5.691 30.375 1.00 98.25 91 GLU A N 1
ATOM 761 C CA . GLU A 1 91 ? -23.877 -6.449 30.086 1.00 98.25 91 GLU A CA 1
ATOM 762 C C . GLU A 1 91 ? -24.087 -7.584 31.103 1.00 98.25 91 GLU A C 1
ATOM 764 O O . GLU A 1 91 ? -25.160 -7.679 31.701 1.00 98.25 91 GLU A O 1
ATOM 769 N N . GLU A 1 92 ? -23.048 -8.370 31.405 1.00 97.88 92 GLU A N 1
ATOM 770 C CA . GLU A 1 92 ? -23.067 -9.374 32.481 1.00 97.88 92 GLU A CA 1
ATOM 771 C C . GLU A 1 92 ? -23.431 -8.755 33.840 1.00 97.88 92 GLU A C 1
ATOM 773 O O . GLU A 1 92 ? -24.272 -9.285 34.568 1.00 97.88 92 GLU A O 1
ATOM 778 N N . LEU A 1 93 ? -22.857 -7.595 34.170 1.00 97.44 93 LEU A N 1
ATOM 779 C CA . LEU A 1 93 ? -23.130 -6.878 35.415 1.00 97.44 93 LEU A CA 1
ATOM 780 C C . LEU A 1 93 ? -24.569 -6.333 35.479 1.00 97.44 93 LEU A C 1
ATOM 782 O O . LEU A 1 93 ? -25.180 -6.341 36.552 1.00 97.44 93 LEU A O 1
ATOM 786 N N . CYS A 1 94 ? -25.141 -5.895 34.355 1.00 98.00 94 CYS A N 1
ATOM 787 C CA . CYS A 1 94 ? -26.562 -5.557 34.247 1.00 98.00 94 CYS A CA 1
ATOM 788 C C . CYS A 1 94 ? -27.456 -6.789 34.453 1.00 98.00 94 CYS A C 1
ATOM 790 O O . CYS A 1 94 ? -28.373 -6.734 35.275 1.00 98.00 94 CYS A O 1
ATOM 792 N N . ASN A 1 95 ? -27.147 -7.908 33.794 1.00 97.94 95 ASN A N 1
ATOM 793 C CA . ASN A 1 95 ? -27.889 -9.164 33.925 1.00 97.94 95 ASN A CA 1
ATOM 794 C C . ASN A 1 95 ? -27.866 -9.694 35.371 1.00 97.94 95 ASN A C 1
ATOM 796 O O . ASN A 1 95 ? -28.904 -10.086 35.908 1.00 97.94 95 ASN A O 1
ATOM 800 N N . LEU A 1 96 ? -26.710 -9.635 36.044 1.00 97.62 96 LEU A N 1
ATOM 801 C CA . LEU A 1 96 ? -26.568 -10.005 37.457 1.00 97.62 96 LEU A CA 1
ATOM 802 C C . LEU A 1 96 ? -27.362 -9.082 38.391 1.00 97.62 96 LEU A C 1
ATOM 804 O O . LEU A 1 96 ? -27.992 -9.570 39.327 1.00 97.62 96 LEU A O 1
ATOM 808 N N . LYS A 1 97 ? -27.385 -7.766 38.139 1.00 97.19 97 LYS A N 1
ATOM 809 C CA . LYS A 1 97 ? -28.220 -6.821 38.904 1.00 97.19 97 LYS A CA 1
ATOM 810 C C . LYS A 1 97 ? -29.712 -7.101 38.732 1.00 97.19 97 LYS A C 1
ATOM 812 O O . LYS A 1 97 ? -30.449 -7.059 39.713 1.00 97.19 97 LYS A O 1
ATOM 817 N N . GLU A 1 98 ? -30.162 -7.395 37.514 1.00 97.94 98 GLU A N 1
ATOM 818 C CA . GLU A 1 98 ? -31.570 -7.711 37.256 1.00 97.94 98 GLU A CA 1
ATOM 819 C C . GLU A 1 98 ? -31.974 -9.050 37.894 1.00 97.94 98 GLU A C 1
ATOM 821 O O . GLU A 1 98 ? -33.040 -9.147 38.505 1.00 97.94 98 GLU A O 1
ATOM 826 N N . ALA A 1 99 ? -31.105 -10.064 37.826 1.00 97.62 99 ALA A N 1
ATOM 827 C CA . ALA A 1 99 ? -31.299 -11.331 38.524 1.00 97.62 99 ALA A CA 1
ATOM 828 C C . ALA A 1 99 ? -31.355 -11.139 40.050 1.00 97.62 99 ALA A C 1
ATOM 830 O O . ALA A 1 99 ? -32.275 -11.648 40.688 1.00 97.62 99 ALA A O 1
ATOM 831 N N . MET A 1 100 ? -30.437 -10.350 40.624 1.00 96.88 100 MET A N 1
ATOM 832 C CA . MET A 1 100 ? -30.429 -10.027 42.054 1.00 96.88 100 MET A CA 1
ATOM 833 C C . MET A 1 100 ? -31.735 -9.340 42.480 1.00 96.88 100 MET A C 1
ATOM 835 O O . MET A 1 100 ? -32.378 -9.801 43.423 1.00 96.88 100 MET A O 1
ATOM 839 N N . LYS A 1 101 ? -32.188 -8.321 41.736 1.00 98.00 101 LYS A N 1
ATOM 840 C CA . LYS A 1 101 ? -33.463 -7.631 41.989 1.00 98.00 101 LYS A CA 1
ATOM 841 C C . LYS A 1 101 ? -34.654 -8.593 41.968 1.00 98.00 101 LYS A C 1
ATOM 843 O O . LYS A 1 101 ? -35.475 -8.560 42.877 1.00 98.00 101 LYS A O 1
ATOM 848 N N . LYS A 1 102 ? -34.719 -9.503 40.988 1.00 97.94 102 LYS A N 1
ATOM 849 C CA . LYS A 1 102 ? -35.762 -10.544 40.935 1.00 97.94 102 LYS A CA 1
ATOM 850 C C . LYS A 1 102 ? -35.694 -11.480 42.143 1.00 97.94 102 LYS A C 1
ATOM 852 O O . LYS A 1 102 ? -36.732 -11.798 42.716 1.00 97.94 102 LYS A O 1
ATOM 857 N N . THR A 1 103 ? -34.498 -11.902 42.566 1.00 96.94 103 THR A N 1
ATOM 858 C CA . THR A 1 103 ? -34.364 -12.741 43.770 1.00 96.94 103 THR A CA 1
ATOM 859 C C . THR A 1 103 ? -34.792 -12.005 45.040 1.00 96.94 103 THR A C 1
ATOM 861 O O . THR A 1 103 ? -35.485 -12.596 45.867 1.00 96.94 103 THR A O 1
ATOM 864 N N . GLU A 1 104 ? -34.477 -10.714 45.164 1.00 96.75 104 GLU A N 1
ATOM 865 C CA . GLU A 1 104 ? -34.918 -9.867 46.275 1.00 96.75 104 GLU A CA 1
ATOM 866 C C . GLU A 1 104 ? -36.449 -9.733 46.306 1.00 96.75 104 GLU A C 1
ATOM 868 O O . GLU A 1 104 ? -37.065 -10.011 47.333 1.00 96.75 104 GLU A O 1
ATOM 873 N N . GLU A 1 105 ? -37.080 -9.423 45.169 1.00 97.62 105 GLU A N 1
ATOM 874 C CA . GLU A 1 105 ? -38.543 -9.370 45.026 1.00 97.62 105 GLU A CA 1
ATOM 875 C C . GLU A 1 105 ? -39.200 -10.709 45.414 1.00 97.62 105 GLU A C 1
ATOM 877 O O . GLU A 1 105 ? -40.179 -10.732 46.164 1.00 97.62 105 GLU A O 1
ATOM 882 N N . THR A 1 106 ? -38.640 -11.851 44.987 1.00 97.06 106 THR A N 1
ATOM 883 C CA . THR A 1 106 ? -39.161 -13.169 45.401 1.00 97.06 106 THR A CA 1
ATOM 884 C C . THR A 1 106 ? -38.969 -13.453 46.891 1.00 97.06 106 THR A C 1
ATOM 886 O O . THR A 1 106 ? -39.845 -14.062 47.506 1.00 97.06 106 THR A O 1
ATOM 889 N N . ALA A 1 107 ? -37.870 -12.994 47.497 1.00 97.31 107 ALA A N 1
ATOM 890 C CA . ALA A 1 107 ? -37.625 -13.147 48.928 1.00 97.31 107 ALA A CA 1
ATOM 891 C C . ALA A 1 107 ? -38.596 -12.291 49.759 1.00 97.31 107 ALA A C 1
ATOM 893 O O . ALA A 1 107 ? -39.132 -12.779 50.753 1.00 97.31 107 ALA A O 1
ATOM 894 N N . GLN A 1 108 ? -38.893 -11.064 49.318 1.00 96.81 108 GLN A N 1
ATOM 895 C CA . GLN A 1 108 ? -39.899 -10.194 49.939 1.00 96.81 108 GLN A CA 1
ATOM 896 C C . GLN A 1 108 ? -41.304 -10.819 49.876 1.00 96.81 108 GLN A C 1
ATOM 898 O O . GLN A 1 108 ? -41.997 -10.868 50.891 1.00 96.81 108 GLN A O 1
ATOM 903 N N . LEU A 1 109 ? -41.705 -11.378 48.726 1.00 97.62 109 LEU A N 1
ATOM 904 C CA . LEU A 1 109 ? -42.989 -12.084 48.586 1.00 97.62 109 LEU A CA 1
ATOM 905 C C . LEU A 1 109 ? -43.088 -13.327 49.487 1.00 97.62 109 LEU A C 1
ATOM 907 O O . LEU A 1 109 ? -44.150 -13.600 50.048 1.00 97.62 109 LEU A O 1
ATOM 911 N N . LEU A 1 110 ? -41.995 -14.080 49.648 1.00 97.38 110 LEU A N 1
ATOM 912 C CA . LEU A 1 110 ? -41.943 -15.222 50.567 1.00 97.38 110 LEU A CA 1
ATOM 913 C C . LEU A 1 110 ? -42.009 -14.786 52.037 1.00 97.38 110 LEU A C 1
ATOM 915 O O . LEU A 1 110 ? -42.707 -15.430 52.818 1.00 97.38 110 LEU A O 1
ATOM 919 N N . ALA A 1 111 ? -41.332 -13.695 52.404 1.00 96.94 111 ALA A N 1
ATOM 920 C CA . ALA A 1 111 ? -41.370 -13.136 53.753 1.00 96.94 111 ALA A CA 1
ATOM 921 C C . ALA A 1 111 ? -42.774 -12.629 54.124 1.00 96.94 111 ALA A C 1
ATOM 923 O O . ALA A 1 111 ? -43.275 -12.959 55.196 1.00 96.94 111 ALA A O 1
ATOM 924 N N . GLU A 1 112 ? -43.451 -11.911 53.223 1.00 96.88 112 GLU A N 1
ATOM 925 C CA . GLU A 1 112 ? -44.826 -11.452 53.460 1.00 96.88 112 GLU A CA 1
ATOM 926 C C . GLU A 1 112 ? -45.811 -12.627 53.535 1.00 96.88 112 GLU A C 1
ATOM 928 O O . GLU A 1 112 ? -46.666 -12.668 54.418 1.00 96.88 112 GLU A O 1
ATOM 933 N N . LYS A 1 113 ? -45.647 -13.652 52.686 1.00 97.69 113 LYS A N 1
ATOM 934 C CA . LYS A 1 113 ? -46.440 -14.886 52.789 1.00 97.69 113 LYS A CA 1
ATOM 935 C C . LYS A 1 113 ? -46.224 -15.603 54.127 1.00 97.69 113 LYS A C 1
ATOM 937 O O . LYS A 1 113 ? -47.188 -16.116 54.694 1.00 97.69 113 LYS A O 1
ATOM 942 N N . ALA A 1 114 ? -44.990 -15.639 54.634 1.00 97.25 114 ALA A N 1
ATOM 943 C CA . ALA A 1 114 ? -44.691 -16.198 55.950 1.00 97.25 114 ALA A CA 1
ATOM 944 C C . ALA A 1 114 ? -45.377 -15.389 57.065 1.00 97.25 114 ALA A C 1
ATOM 946 O O . ALA A 1 114 ? -46.072 -15.983 57.889 1.00 97.25 114 ALA A O 1
ATOM 947 N N . ARG A 1 115 ? -45.280 -14.052 57.021 1.00 96.62 115 ARG A N 1
ATOM 948 C CA . ARG A 1 115 ? -45.935 -13.125 57.961 1.00 96.62 115 ARG A CA 1
ATOM 949 C C . ARG A 1 115 ? -47.451 -13.342 58.021 1.00 96.62 115 ARG A C 1
ATOM 951 O O . ARG A 1 115 ? -47.998 -13.518 59.104 1.00 96.62 115 ARG A O 1
ATOM 958 N N . VAL A 1 116 ? -48.118 -13.416 56.866 1.00 97.31 116 VAL A N 1
ATOM 959 C CA . VAL A 1 116 ? -49.563 -13.699 56.786 1.00 97.31 116 VAL A CA 1
ATOM 960 C C . VAL A 1 116 ? -49.892 -15.083 57.358 1.00 97.31 116 VAL A C 1
ATOM 962 O O . VAL A 1 116 ? -50.844 -15.212 58.121 1.00 97.31 116 VAL A O 1
ATOM 965 N N . SER A 1 117 ? -49.089 -16.114 57.065 1.00 94.69 117 SER A N 1
ATOM 966 C CA . SER A 1 117 ? -49.327 -17.458 57.619 1.00 94.69 117 SER A CA 1
ATOM 967 C C . SER A 1 117 ? -49.133 -17.541 59.141 1.00 94.69 117 SER A C 1
ATOM 969 O O . SER A 1 117 ? -49.812 -18.323 59.804 1.00 94.69 117 SER A O 1
ATOM 971 N N . GLU A 1 118 ? -48.249 -16.715 59.710 1.00 95.12 118 GLU A N 1
ATOM 972 C CA . GLU A 1 118 ? -48.075 -16.579 61.159 1.00 95.12 118 GLU A CA 1
ATOM 973 C C . GLU A 1 118 ? -49.276 -15.862 61.796 1.00 95.12 118 GLU A C 1
ATOM 975 O O . GLU A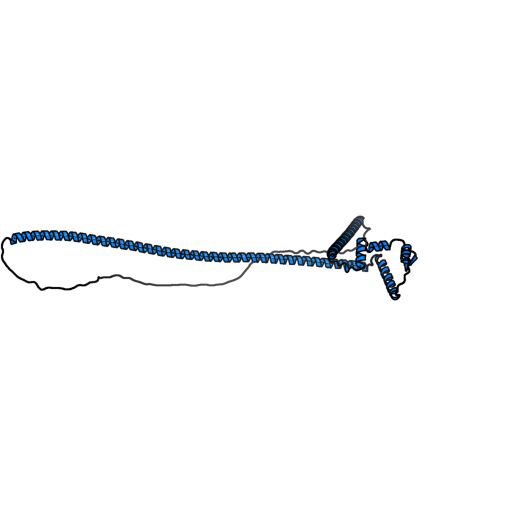 1 118 ? -49.815 -16.341 62.795 1.00 95.12 118 GLU A O 1
ATOM 980 N N . GLU A 1 119 ? -49.769 -14.778 61.185 1.00 96.94 119 GLU A N 1
ATOM 981 C CA . GLU A 1 119 ? -50.997 -14.093 61.618 1.00 96.94 119 GLU A CA 1
ATOM 982 C C . GLU A 1 119 ? -52.223 -15.023 61.570 1.00 96.94 119 GLU A C 1
ATOM 984 O O . GLU A 1 119 ? -52.985 -15.093 62.539 1.00 96.94 119 GLU A O 1
ATOM 989 N N . GLU A 1 120 ? -52.392 -15.800 60.495 1.00 95.50 120 GLU A N 1
ATOM 990 C CA . GLU A 1 120 ? -53.447 -16.814 60.379 1.00 95.50 120 GLU A CA 1
ATOM 991 C C . GLU A 1 120 ? -53.330 -17.889 61.472 1.00 95.50 120 GLU A C 1
ATOM 993 O O . GLU A 1 120 ? -54.326 -18.222 62.124 1.00 95.50 120 GLU A O 1
ATOM 998 N N . ALA A 1 121 ? -52.121 -18.398 61.732 1.00 96.56 121 ALA A N 1
ATOM 999 C CA . ALA A 1 121 ? -51.873 -19.379 62.787 1.00 96.56 121 ALA A CA 1
ATOM 1000 C C . ALA A 1 121 ? -52.175 -18.820 64.190 1.00 96.56 121 ALA A C 1
ATOM 1002 O O . ALA A 1 121 ? -52.771 -19.519 65.014 1.00 96.56 121 ALA A O 1
ATOM 1003 N N . LEU A 1 122 ? -51.837 -17.554 64.459 1.00 97.25 122 LEU A N 1
ATOM 1004 C CA . LEU A 1 122 ? -52.163 -16.868 65.714 1.00 97.25 122 LEU A CA 1
ATOM 1005 C C . LEU A 1 122 ? -53.677 -16.683 65.891 1.00 97.25 122 LEU A C 1
ATOM 1007 O O . LEU A 1 122 ? -54.200 -16.940 66.978 1.00 97.25 122 LEU A O 1
ATOM 1011 N N . VAL A 1 123 ? -54.402 -16.298 64.835 1.00 97.50 123 VAL A N 1
ATOM 1012 C CA . VAL A 1 123 ? -55.871 -16.175 64.865 1.00 97.50 123 VAL A CA 1
ATOM 1013 C C . VAL A 1 123 ? -56.538 -17.534 65.098 1.00 97.50 123 VAL A C 1
ATOM 1015 O O . VAL A 1 123 ? -57.452 -17.635 65.921 1.00 97.50 123 VAL A O 1
ATOM 1018 N N . LEU A 1 124 ? -56.070 -18.594 64.432 1.00 96.94 124 LEU A N 1
ATOM 1019 C CA . LEU A 1 124 ? -56.567 -19.959 64.636 1.00 96.94 124 LEU A CA 1
ATOM 1020 C C . LEU A 1 124 ? -56.276 -20.473 66.054 1.00 96.94 124 LEU A C 1
ATOM 1022 O O . LEU A 1 124 ? -57.172 -21.023 66.693 1.00 96.94 124 LEU A O 1
ATOM 1026 N N . SER A 1 125 ? -55.067 -20.238 66.570 1.00 96.94 125 SER A N 1
ATOM 1027 C CA . SER A 1 125 ? -54.664 -20.589 67.939 1.00 96.94 125 SER A CA 1
ATOM 1028 C C . SER A 1 125 ? -55.524 -19.875 68.988 1.00 96.94 125 SER A C 1
ATOM 1030 O O . SER A 1 125 ? -56.085 -20.511 69.884 1.00 96.94 125 SER A O 1
ATOM 1032 N N . LYS A 1 126 ? -55.737 -18.562 68.826 1.00 97.31 126 LYS A N 1
ATOM 1033 C CA . LYS A 1 126 ? -56.631 -17.779 69.688 1.00 97.31 126 LYS A CA 1
ATOM 1034 C C . LYS A 1 126 ? -58.060 -18.329 69.663 1.00 97.31 126 LYS A C 1
ATOM 1036 O O . LYS A 1 126 ? -58.645 -18.541 70.722 1.00 97.31 126 LYS A O 1
ATOM 1041 N N . ARG A 1 127 ? -58.599 -18.621 68.474 1.00 97.06 127 ARG A N 1
ATOM 1042 C CA . ARG A 1 127 ? -59.948 -19.185 68.311 1.00 97.06 127 ARG A CA 1
ATOM 1043 C C . ARG A 1 127 ? -60.085 -20.574 68.945 1.00 97.06 127 ARG A C 1
ATOM 1045 O O . ARG A 1 127 ? -61.129 -20.872 69.520 1.00 97.06 127 ARG A O 1
ATOM 1052 N N . ALA A 1 128 ? -59.045 -21.407 68.871 1.00 96.19 128 ALA A N 1
ATOM 1053 C CA . ALA A 1 128 ? -59.006 -22.691 69.567 1.00 96.19 128 ALA A CA 1
ATOM 1054 C C . ALA A 1 128 ? -59.047 -22.500 71.094 1.00 96.19 128 ALA A C 1
ATOM 1056 O O . ALA A 1 128 ? -59.884 -23.106 71.758 1.00 96.19 128 ALA A O 1
ATOM 1057 N N . SER A 1 129 ? -58.235 -21.588 71.642 1.00 96.19 129 SER A N 1
ATOM 1058 C CA . SER A 1 129 ? -58.230 -21.287 73.081 1.00 96.19 129 SER A CA 1
ATOM 1059 C C . SER A 1 129 ? -59.563 -20.706 73.580 1.00 96.19 129 SER A C 1
ATOM 1061 O O . SER A 1 129 ? -60.047 -21.080 74.649 1.00 96.19 129 SER A O 1
ATOM 1063 N N . GLU A 1 130 ? -60.211 -19.840 72.794 1.00 95.88 130 GLU A N 1
ATOM 1064 C CA . GLU A 1 130 ? -61.544 -19.307 73.108 1.00 95.88 130 GLU A CA 1
ATOM 1065 C C . GLU A 1 130 ? -62.610 -20.416 73.162 1.00 95.88 130 GLU A C 1
ATOM 1067 O O . GLU A 1 130 ? -63.422 -20.435 74.095 1.00 95.88 130 GLU A O 1
ATOM 1072 N N . ALA A 1 131 ? -62.565 -21.370 72.224 1.00 95.75 131 ALA A N 1
ATOM 1073 C CA . ALA A 1 131 ? -63.459 -22.528 72.183 1.00 95.75 131 ALA A CA 1
ATOM 1074 C C . ALA A 1 131 ? -63.193 -23.532 73.324 1.00 95.75 131 ALA A C 1
ATOM 1076 O O . ALA A 1 131 ? -64.136 -24.082 73.898 1.00 95.75 131 ALA A O 1
ATOM 1077 N N . GLU A 1 132 ? -61.932 -23.745 73.711 1.00 94.94 132 GLU A N 1
ATOM 1078 C CA . GLU A 1 132 ? -61.574 -24.531 74.899 1.00 94.94 132 GLU A CA 1
ATOM 1079 C C . GLU A 1 132 ? -62.102 -23.879 76.182 1.00 94.94 132 GLU A C 1
ATOM 1081 O O . GLU A 1 132 ? -62.728 -24.547 77.011 1.00 94.94 132 GLU A O 1
ATOM 1086 N N . ALA A 1 133 ? -61.914 -22.565 76.332 1.00 96.50 133 ALA A N 1
ATOM 1087 C CA . ALA A 1 133 ? -62.434 -21.811 77.466 1.00 96.50 133 ALA A CA 1
ATOM 1088 C C . ALA A 1 133 ? -63.973 -21.837 77.512 1.00 96.50 133 ALA A C 1
ATOM 1090 O O . ALA A 1 133 ? -64.557 -21.901 78.595 1.00 96.50 133 ALA A O 1
ATOM 1091 N N . GLU A 1 134 ? -64.652 -21.832 76.362 1.00 94.69 134 GLU A N 1
ATOM 1092 C CA . GLU A 1 134 ? -66.104 -22.005 76.287 1.00 94.69 134 GLU A CA 1
ATOM 1093 C C . GLU A 1 134 ? -66.549 -23.412 76.699 1.00 94.69 134 GLU A C 1
ATOM 1095 O O . GLU A 1 134 ? -67.433 -23.543 77.549 1.00 94.69 134 GLU A O 1
ATOM 1100 N N . CYS A 1 135 ? -65.881 -24.460 76.209 1.00 94.00 135 CYS A N 1
ATOM 1101 C CA . CYS A 1 135 ? -66.111 -25.835 76.655 1.00 94.00 135 CYS A CA 1
ATOM 1102 C C . CYS A 1 135 ? -65.928 -25.985 78.177 1.00 94.00 135 CYS A C 1
ATOM 1104 O O . CYS A 1 135 ? -66.739 -26.638 78.837 1.00 94.00 135 CYS A O 1
ATOM 1106 N N . GLN A 1 136 ? -64.911 -25.343 78.765 1.00 95.50 136 GLN A N 1
ATOM 1107 C CA . GLN A 1 136 ? -64.712 -25.322 80.219 1.00 95.50 136 GLN A CA 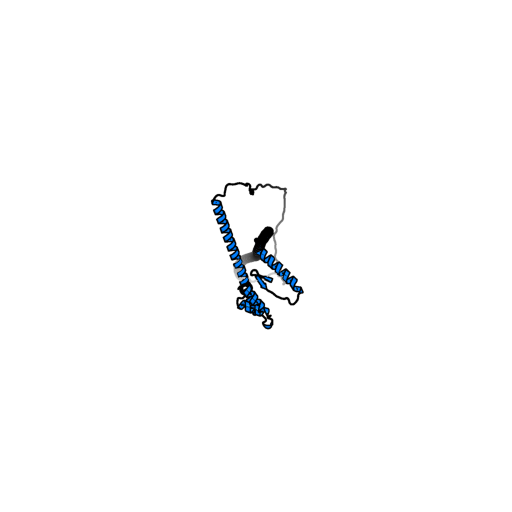1
ATOM 1108 C C . GLN A 1 136 ? -65.842 -24.579 80.952 1.00 95.50 136 GLN A C 1
ATOM 1110 O O . GLN A 1 136 ? -66.359 -25.096 81.946 1.00 95.50 136 GLN A O 1
ATOM 1115 N N . ARG A 1 137 ? -66.284 -23.413 80.452 1.00 95.50 137 ARG A N 1
ATOM 1116 C CA . ARG A 1 137 ? -67.437 -22.675 81.008 1.00 95.50 137 ARG A CA 1
ATOM 1117 C C . ARG A 1 137 ? -68.712 -23.521 80.978 1.00 95.50 137 ARG A C 1
ATOM 1119 O O . ARG A 1 137 ? -69.394 -23.613 82.000 1.00 95.50 137 ARG A O 1
ATOM 1126 N N . MET A 1 138 ? -69.004 -24.185 79.856 1.00 92.81 138 MET A N 1
ATOM 1127 C CA . MET A 1 138 ? -70.140 -25.106 79.741 1.00 92.81 138 MET A CA 1
ATOM 1128 C C . MET A 1 138 ? -70.029 -26.265 80.734 1.00 92.81 138 MET A C 1
ATOM 1130 O O . MET A 1 138 ? -70.991 -26.541 81.443 1.00 92.81 138 MET A O 1
ATOM 1134 N N . LYS A 1 139 ? -68.852 -26.891 80.858 1.00 95.25 139 LYS A N 1
ATOM 1135 C CA . LYS A 1 139 ? -68.614 -28.003 81.791 1.00 95.25 139 LYS A CA 1
ATOM 1136 C C . LYS A 1 139 ? -68.841 -27.599 83.253 1.00 95.25 139 LYS A C 1
ATOM 1138 O O . LYS A 1 139 ? -69.489 -28.333 83.992 1.00 95.25 139 LYS A O 1
ATOM 1143 N N . ILE A 1 140 ? -68.373 -26.419 83.670 1.00 95.12 140 ILE A N 1
ATOM 1144 C CA . ILE A 1 140 ? -68.618 -25.887 85.026 1.00 95.12 140 ILE A CA 1
ATOM 1145 C C . ILE A 1 140 ? -70.107 -25.567 85.233 1.00 95.12 140 ILE A C 1
ATOM 1147 O O . ILE A 1 140 ? -70.658 -25.860 86.294 1.00 95.12 140 ILE A O 1
ATOM 1151 N N . SER A 1 141 ? -70.772 -24.991 84.226 1.00 93.19 141 SER A N 1
ATOM 1152 C CA . SER A 1 141 ? -72.215 -24.717 84.264 1.00 93.19 141 SER A CA 1
ATOM 1153 C C . SER A 1 141 ? -73.032 -26.009 84.402 1.00 93.19 141 SER A C 1
ATOM 1155 O O . SER A 1 141 ? -73.923 -26.095 85.246 1.00 93.19 141 SER A O 1
ATOM 1157 N N . GLN A 1 142 ? -72.667 -27.049 83.647 1.00 92.38 142 GLN A N 1
ATOM 1158 C CA . GLN A 1 142 ? -73.277 -28.374 83.718 1.00 92.38 142 GLN A CA 1
ATOM 1159 C C . GLN A 1 142 ? -73.100 -29.006 85.103 1.00 92.38 142 GLN A C 1
ATOM 1161 O O . GLN A 1 142 ? -74.086 -29.467 85.667 1.00 92.38 142 GLN A O 1
ATOM 1166 N N . ILE A 1 143 ? -71.898 -28.954 85.692 1.00 93.00 143 ILE A N 1
ATOM 1167 C CA . ILE A 1 143 ? -71.656 -29.459 87.055 1.00 93.00 143 ILE A CA 1
ATOM 1168 C C . ILE A 1 143 ? -72.569 -28.751 88.070 1.00 93.00 143 ILE A C 1
ATOM 1170 O O . ILE A 1 143 ? -73.255 -29.420 88.834 1.00 93.00 143 ILE A O 1
ATOM 1174 N N . LYS A 1 144 ? -72.673 -27.415 88.034 1.00 93.19 144 LYS A N 1
ATOM 1175 C CA . LYS A 1 144 ? -73.570 -26.657 88.935 1.00 93.19 144 LYS A CA 1
ATOM 1176 C C . LYS A 1 144 ? -75.056 -26.964 88.703 1.00 93.19 144 LYS A C 1
ATOM 1178 O O . LYS A 1 144 ? -75.843 -27.013 89.651 1.00 93.19 144 LYS A O 1
ATOM 1183 N N . SER A 1 145 ? -75.458 -27.175 87.451 1.00 90.12 145 SER A N 1
ATOM 1184 C CA . SER A 1 145 ? -76.808 -27.626 87.083 1.00 90.12 145 SER A CA 1
ATOM 1185 C C . SER A 1 145 ? -77.109 -29.019 87.658 1.00 90.12 145 SER A C 1
ATOM 1187 O O . SER A 1 145 ? -78.184 -29.270 88.202 1.00 90.12 145 SER A O 1
ATOM 1189 N N . GLU A 1 146 ? -76.127 -29.916 87.629 1.00 90.19 146 GLU A N 1
ATOM 1190 C CA . GLU A 1 146 ? -76.255 -31.277 88.144 1.00 90.19 146 GLU A CA 1
ATOM 1191 C C . GLU A 1 146 ? -76.240 -31.312 89.684 1.00 90.19 146 GLU A C 1
ATOM 1193 O O . GLU A 1 146 ? -77.084 -31.969 90.291 1.00 90.19 146 GLU A O 1
ATOM 1198 N N . GLU A 1 147 ? -75.393 -30.511 90.338 1.00 90.50 147 GLU A N 1
ATOM 1199 C CA . GLU A 1 147 ? -75.403 -30.297 91.794 1.00 90.50 147 GLU A CA 1
ATOM 1200 C C . GLU A 1 147 ? -76.735 -29.714 92.295 1.00 90.50 147 GLU A C 1
ATOM 1202 O O . GLU A 1 147 ? -77.276 -30.170 93.306 1.00 90.50 147 GLU A O 1
ATOM 1207 N N . THR A 1 148 ? -77.298 -28.722 91.594 1.00 90.06 148 THR A N 1
ATOM 1208 C CA . THR A 1 148 ? -78.596 -28.128 91.969 1.00 90.06 148 THR A CA 1
ATOM 1209 C C . THR A 1 148 ? -79.746 -29.112 91.760 1.00 90.06 148 THR A C 1
ATOM 1211 O O . THR A 1 148 ? -80.591 -29.237 92.649 1.00 90.06 148 THR A O 1
ATOM 1214 N N . LYS A 1 149 ? -79.736 -29.895 90.672 1.00 91.81 149 LYS A N 1
ATOM 1215 C CA . LYS A 1 149 ? -80.666 -31.017 90.460 1.00 91.81 149 LYS A CA 1
ATOM 1216 C C . LYS A 1 149 ? -80.567 -32.059 91.582 1.00 91.81 149 LYS A C 1
ATOM 1218 O O . LYS A 1 149 ? -81.588 -32.397 92.175 1.00 91.81 149 LYS A O 1
ATOM 1223 N N . MET A 1 150 ? -79.361 -32.506 91.937 1.00 90.50 150 MET A N 1
ATOM 1224 C CA . MET A 1 150 ? -79.124 -33.454 93.038 1.00 90.50 150 MET A CA 1
ATOM 1225 C C . MET A 1 150 ? -79.562 -32.896 94.404 1.00 90.50 150 MET A C 1
ATOM 1227 O O . MET A 1 150 ? -80.066 -33.632 95.252 1.00 90.50 150 MET A O 1
ATOM 1231 N N . SER A 1 151 ? -79.399 -31.589 94.630 1.00 90.88 151 SER A N 1
ATOM 1232 C CA . SER A 1 151 ? -79.866 -30.898 95.839 1.00 90.88 151 SER A CA 1
ATOM 1233 C C . SER A 1 151 ? -81.397 -30.852 95.922 1.00 90.88 151 SER A C 1
ATOM 1235 O O . SER A 1 151 ? -81.967 -31.119 96.982 1.00 90.88 151 SER A O 1
ATOM 1237 N N . LEU A 1 152 ? -82.075 -30.585 94.801 1.00 88.25 152 LEU A N 1
ATOM 1238 C CA . LEU A 1 152 ? -83.536 -30.659 94.703 1.00 88.25 152 LEU A CA 1
ATOM 1239 C C . LEU A 1 152 ? -84.046 -32.095 94.886 1.00 88.25 152 LEU A C 1
ATOM 1241 O O . LEU A 1 152 ? -85.013 -32.293 95.612 1.00 88.25 152 LEU A O 1
ATOM 1245 N N . GLU A 1 153 ? -83.372 -33.094 94.313 1.00 89.31 153 GLU A N 1
ATOM 1246 C CA . GLU A 1 153 ? -83.720 -34.514 94.468 1.00 89.31 153 GLU A CA 1
ATOM 1247 C C . GLU A 1 153 ? -83.610 -34.981 95.931 1.00 89.31 153 GLU A C 1
ATOM 1249 O O . GLU A 1 153 ? -84.493 -35.678 96.430 1.00 89.31 153 GLU A O 1
ATOM 1254 N N . ARG A 1 154 ? -82.570 -34.548 96.661 1.00 89.94 154 ARG A N 1
ATOM 1255 C CA . ARG A 1 154 ? -82.452 -34.797 98.111 1.00 89.94 154 ARG A CA 1
ATOM 1256 C C . ARG A 1 154 ? -83.601 -34.153 98.889 1.00 89.94 154 ARG A C 1
ATOM 1258 O O . ARG A 1 154 ? -84.270 -34.844 99.649 1.00 89.94 154 ARG A O 1
ATOM 1265 N N . LYS A 1 155 ? -83.887 -32.869 98.641 1.00 90.69 155 LYS A N 1
ATOM 1266 C CA . LYS A 1 155 ? -85.010 -32.157 99.282 1.00 90.69 155 LYS A CA 1
ATOM 1267 C C . LYS A 1 155 ? -86.368 -32.790 98.968 1.00 90.69 155 LYS A C 1
ATOM 1269 O O . LYS A 1 155 ? -87.233 -32.804 99.838 1.00 90.69 155 LYS A O 1
ATOM 1274 N N . ALA A 1 156 ? -86.554 -33.318 97.757 1.00 87.25 156 ALA A N 1
ATOM 1275 C CA . ALA A 1 156 ? -87.757 -34.047 97.373 1.00 87.25 156 ALA A CA 1
ATOM 1276 C C . ALA A 1 156 ? -87.908 -35.338 98.193 1.00 87.25 156 ALA A C 1
ATOM 1278 O O . ALA A 1 156 ? -88.950 -35.522 98.813 1.00 87.25 156 ALA A O 1
ATOM 1279 N N . ARG A 1 157 ? -86.855 -36.164 98.308 1.00 88.50 157 ARG A N 1
ATOM 1280 C CA . ARG A 1 157 ? -86.869 -37.364 99.171 1.00 88.50 157 ARG A CA 1
ATOM 1281 C C . ARG A 1 157 ? -87.121 -37.037 100.647 1.00 88.50 157 ARG A C 1
ATOM 1283 O O . ARG A 1 157 ? -87.883 -37.736 101.310 1.00 88.50 157 ARG A O 1
ATOM 1290 N N . ASP A 1 158 ? -86.526 -35.967 101.171 1.00 86.88 158 ASP A N 1
ATOM 1291 C CA . ASP A 1 158 ? -86.775 -35.534 102.553 1.00 86.88 158 ASP A CA 1
ATOM 1292 C C . ASP A 1 158 ? -88.238 -35.099 102.753 1.00 86.88 158 ASP A C 1
ATOM 1294 O O . ASP A 1 158 ? -88.867 -35.453 103.755 1.00 86.88 158 ASP A O 1
ATOM 1298 N N . ALA A 1 159 ? -88.813 -34.385 101.778 1.00 83.00 159 ALA A N 1
ATOM 1299 C CA . ALA A 1 159 ? -90.224 -34.009 101.774 1.00 83.00 159 ALA A CA 1
ATOM 1300 C C . ALA A 1 159 ? -91.154 -35.230 101.645 1.00 83.00 159 ALA A C 1
ATOM 1302 O O . ALA A 1 159 ? -92.154 -35.291 102.357 1.00 83.00 159 ALA A O 1
ATOM 1303 N N . GLU A 1 160 ? -90.810 -36.229 100.826 1.00 85.88 160 GLU A N 1
ATOM 1304 C CA . GLU A 1 160 ? -91.515 -37.516 100.732 1.00 85.88 160 GLU A CA 1
ATOM 1305 C C . GLU A 1 160 ? -91.508 -38.260 102.077 1.00 85.88 160 GLU A C 1
ATOM 1307 O O . GLU A 1 160 ? -92.554 -38.726 102.525 1.00 85.88 160 GLU A O 1
ATOM 1312 N N . LEU A 1 161 ? -90.373 -38.310 102.787 1.00 88.12 161 LEU A N 1
ATOM 1313 C CA . LEU A 1 161 ? -90.278 -38.917 104.124 1.00 88.12 161 LEU A CA 1
ATOM 1314 C C . LEU A 1 161 ? -91.094 -38.158 105.184 1.00 88.12 161 LEU A C 1
ATOM 1316 O O . LEU A 1 161 ? -91.657 -38.762 106.102 1.00 88.12 161 LEU A O 1
ATOM 1320 N N . VAL A 1 162 ? -91.161 -36.827 105.100 1.00 85.94 162 VAL A N 1
ATOM 1321 C CA . VAL A 1 162 ? -92.029 -36.011 105.967 1.00 85.94 162 VAL A CA 1
ATOM 1322 C C . VAL A 1 162 ? -93.505 -36.229 105.623 1.00 85.94 162 VAL A C 1
ATOM 1324 O O . VAL A 1 162 ? -94.302 -36.429 106.539 1.00 85.94 162 VAL A O 1
ATOM 1327 N N . ALA A 1 163 ? -93.866 -36.279 104.340 1.00 80.62 163 ALA A N 1
ATOM 1328 C CA . ALA A 1 163 ? -95.220 -36.571 103.877 1.00 80.62 163 ALA A CA 1
ATOM 1329 C C . ALA A 1 163 ? -95.672 -37.984 104.276 1.00 80.62 163 ALA A C 1
ATOM 1331 O O . ALA A 1 163 ? -96.786 -38.146 104.764 1.00 80.62 163 ALA A O 1
ATOM 1332 N N . HIS A 1 164 ? -94.800 -38.991 104.169 1.00 84.75 164 HIS A N 1
ATOM 1333 C CA . HIS A 1 164 ? -95.074 -40.359 104.611 1.00 84.75 164 HIS A CA 1
ATOM 1334 C C . HIS A 1 164 ? -95.283 -40.436 106.130 1.00 84.75 164 HIS A C 1
ATOM 1336 O O . HIS A 1 164 ? -96.197 -41.120 106.589 1.00 84.75 164 HIS A O 1
ATOM 1342 N N . ARG A 1 165 ? -94.487 -39.713 106.934 1.00 84.19 165 ARG A N 1
ATOM 1343 C CA . ARG A 1 165 ? -94.740 -39.594 108.383 1.00 84.19 165 ARG A CA 1
ATOM 1344 C C . ARG A 1 165 ? -96.071 -38.907 108.670 1.00 84.19 165 ARG A C 1
ATOM 1346 O O . ARG A 1 165 ? -96.828 -39.402 109.492 1.00 84.19 165 ARG A O 1
ATOM 1353 N N . LEU A 1 166 ? -96.389 -37.815 107.975 1.00 81.50 166 LEU A N 1
ATOM 1354 C CA . LEU A 1 166 ? -97.676 -37.124 108.104 1.00 81.50 166 LEU A CA 1
ATOM 1355 C C . LEU A 1 166 ? -98.862 -38.012 107.712 1.00 81.50 166 LEU A C 1
ATOM 1357 O O . LEU A 1 166 ? -99.870 -37.968 108.405 1.00 81.50 166 LEU A O 1
ATOM 1361 N N . LEU A 1 167 ? -98.729 -38.833 106.666 1.00 80.06 167 LEU A N 1
ATOM 1362 C CA . LEU A 1 167 ? -99.715 -39.839 106.260 1.00 80.06 167 LEU A CA 1
ATOM 1363 C C . LEU A 1 167 ? -99.882 -40.933 107.315 1.00 80.06 167 LEU A C 1
ATOM 1365 O O . LEU A 1 167 ? -101.002 -41.264 107.682 1.00 80.06 167 LEU A O 1
ATOM 1369 N N . GLN A 1 168 ? -98.788 -41.455 107.864 1.00 81.06 168 GLN A N 1
ATOM 1370 C CA . GLN A 1 168 ? -98.842 -42.442 108.942 1.00 81.06 168 GLN A CA 1
ATOM 1371 C C . GLN A 1 168 ? -99.471 -41.855 110.220 1.00 81.06 168 GLN A C 1
ATOM 1373 O O . GLN A 1 168 ? -100.225 -42.530 110.917 1.00 81.06 168 GLN A O 1
ATOM 1378 N N . GLU A 1 169 ? -99.229 -40.572 110.491 1.00 76.44 169 GLU A N 1
ATOM 1379 C CA . GLU A 1 169 ? -99.780 -39.837 111.629 1.00 76.44 169 GLU A CA 1
ATOM 1380 C C . GLU A 1 169 ? -101.256 -39.444 111.427 1.00 76.44 169 GLU A C 1
ATOM 1382 O O . GLU A 1 169 ? -102.028 -39.415 112.389 1.00 76.44 169 GLU A O 1
ATOM 1387 N N . THR A 1 170 ? -101.690 -39.170 110.190 1.00 69.12 170 THR A N 1
ATOM 1388 C CA . THR A 1 170 ? -103.111 -38.990 109.852 1.00 69.12 170 THR A CA 1
ATOM 1389 C C . THR A 1 170 ? -103.849 -40.319 109.764 1.00 69.12 170 THR A C 1
ATOM 1391 O O . THR A 1 170 ? -105.008 -40.354 110.153 1.00 69.12 170 THR A O 1
ATOM 1394 N N . GLU A 1 171 ? -103.208 -41.425 109.377 1.00 73.44 171 GLU A N 1
ATOM 1395 C CA . GLU A 1 171 ? -103.751 -42.777 109.554 1.00 73.44 171 GLU A CA 1
ATOM 1396 C C . GLU A 1 171 ? -103.890 -43.137 111.034 1.00 73.44 171 GLU A C 1
ATOM 1398 O O . GLU A 1 171 ? -104.927 -43.666 111.425 1.00 73.44 171 GLU A O 1
ATOM 1403 N N . ARG A 1 172 ? -102.896 -42.820 111.877 1.00 68.38 172 ARG A N 1
ATOM 1404 C CA . ARG A 1 172 ? -102.978 -43.003 113.336 1.00 68.38 172 ARG A CA 1
ATOM 1405 C C . ARG A 1 172 ? -104.136 -42.193 113.915 1.00 68.38 172 ARG A C 1
ATOM 1407 O O . ARG A 1 172 ? -105.006 -42.767 114.564 1.00 68.38 172 ARG A O 1
ATOM 1414 N N . ARG A 1 173 ? -104.219 -40.896 113.591 1.00 63.78 173 ARG A N 1
ATOM 1415 C CA . ARG A 1 173 ? -105.347 -40.040 113.994 1.00 63.78 173 ARG A CA 1
ATOM 1416 C C . ARG A 1 173 ? -106.683 -40.465 113.385 1.00 63.78 173 ARG A C 1
ATOM 1418 O O . ARG A 1 173 ? -107.692 -40.295 114.052 1.00 63.78 173 ARG A O 1
ATOM 1425 N N . ASN A 1 174 ? -106.724 -41.051 112.188 1.00 60.41 174 ASN A N 1
ATOM 1426 C CA . ASN A 1 174 ? -107.952 -41.615 111.619 1.00 60.41 174 ASN A CA 1
ATOM 1427 C C . ASN A 1 174 ? -108.344 -42.933 112.291 1.00 60.41 174 ASN A C 1
ATOM 1429 O O . ASN A 1 174 ? -109.531 -43.159 112.477 1.00 60.41 174 ASN A O 1
ATOM 1433 N N . ARG A 1 175 ? -107.396 -43.781 112.710 1.00 61.75 175 ARG A N 1
ATOM 1434 C CA . ARG A 1 175 ? -107.675 -44.974 113.529 1.00 61.75 175 ARG A CA 1
ATOM 1435 C C . ARG A 1 175 ? -108.178 -44.574 114.916 1.00 61.75 175 ARG A C 1
ATOM 1437 O O . ARG A 1 175 ? -109.162 -45.135 115.382 1.00 61.75 175 ARG A O 1
ATOM 1444 N N . GLU A 1 176 ? -107.592 -43.550 115.531 1.00 58.00 176 GLU A N 1
ATOM 1445 C CA . GLU A 1 176 ? -108.078 -42.965 116.789 1.00 58.00 176 GLU A CA 1
ATOM 1446 C C . GLU A 1 176 ? -109.457 -42.312 116.616 1.00 58.00 176 GLU A C 1
ATOM 1448 O O . GLU A 1 176 ? -110.368 -42.601 117.385 1.00 58.00 176 GLU A O 1
ATOM 1453 N N . ALA A 1 177 ? -109.674 -41.528 115.557 1.00 50.81 177 ALA A N 1
ATOM 1454 C CA . ALA A 1 177 ? -110.978 -40.950 115.237 1.00 50.81 177 ALA A CA 1
ATOM 1455 C C . ALA A 1 177 ? -112.025 -42.003 114.833 1.00 50.81 177 ALA A C 1
ATOM 1457 O O . ALA A 1 177 ? -113.211 -41.773 115.037 1.00 50.81 177 ALA A O 1
ATOM 1458 N N . PHE A 1 178 ? -111.624 -43.160 114.298 1.00 51.94 178 PHE A N 1
ATOM 1459 C CA . PHE A 1 178 ? -112.500 -44.299 113.999 1.00 51.94 178 PHE A CA 1
ATOM 1460 C C . PHE A 1 178 ? -112.892 -45.062 115.274 1.00 51.94 178 PHE A C 1
ATOM 1462 O O . PHE A 1 178 ? -114.060 -45.414 115.449 1.00 51.94 178 PHE A O 1
ATOM 1469 N N . MET A 1 179 ? -111.948 -45.231 116.207 1.00 52.41 179 MET A N 1
ATOM 1470 C CA . MET A 1 179 ? -112.212 -45.755 117.552 1.00 52.41 179 MET A CA 1
ATOM 1471 C C . MET A 1 179 ? -113.147 -44.818 118.337 1.00 52.41 179 MET A C 1
ATOM 1473 O O . MET A 1 179 ? -114.118 -45.288 118.924 1.00 52.41 179 MET A O 1
ATOM 1477 N N . TYR A 1 180 ? -112.934 -43.498 118.269 1.00 48.66 180 TYR A N 1
ATOM 1478 C CA . TYR A 1 180 ? -113.812 -42.503 118.899 1.00 48.66 180 TYR A CA 1
ATOM 1479 C C . TYR A 1 180 ? -115.141 -42.268 118.155 1.00 48.66 180 TYR A C 1
ATOM 1481 O O . TYR A 1 180 ? -116.120 -41.926 118.803 1.00 48.66 180 TYR A O 1
ATOM 1489 N N . ARG A 1 181 ? -115.242 -42.498 116.834 1.00 43.94 181 ARG A N 1
ATOM 1490 C CA . ARG A 1 181 ? -116.527 -42.458 116.093 1.00 43.94 181 ARG A CA 1
ATOM 1491 C C . ARG A 1 181 ? -117.405 -43.691 116.299 1.00 43.94 181 ARG A C 1
ATOM 1493 O O . ARG A 1 181 ? -118.582 -43.647 115.950 1.00 43.94 181 ARG A O 1
ATOM 1500 N N . SER A 1 182 ? -116.856 -44.780 116.834 1.00 41.00 182 SER A N 1
ATOM 1501 C CA . SER A 1 182 ? -117.611 -46.015 117.095 1.00 41.00 182 SER A CA 1
ATOM 1502 C C . SER A 1 182 ? -118.332 -46.009 118.450 1.00 41.00 182 SER A C 1
ATOM 1504 O O . SER A 1 182 ? -119.029 -46.967 118.778 1.00 41.00 182 SER A O 1
ATOM 1506 N N . GLN A 1 183 ? -118.214 -44.926 119.226 1.00 37.72 183 GLN A N 1
ATOM 1507 C CA . GLN A 1 183 ? -119.056 -44.646 120.388 1.00 37.72 183 GLN A CA 1
ATOM 1508 C C . GLN A 1 183 ? -119.672 -43.249 120.239 1.00 37.72 183 GLN A C 1
ATOM 1510 O O . GLN A 1 183 ? -118.962 -42.271 120.051 1.00 37.72 183 GLN A O 1
ATOM 1515 N N . PHE A 1 184 ? -121.002 -43.178 120.355 1.00 33.06 184 PHE A N 1
ATOM 1516 C CA . PHE A 1 184 ? -121.842 -41.981 120.189 1.00 33.06 184 PHE A CA 1
ATOM 1517 C C . PHE A 1 184 ? -122.007 -41.424 118.754 1.00 33.06 184 PHE A C 1
ATOM 1519 O O . PHE A 1 184 ? -121.249 -40.596 118.255 1.00 33.06 184 PHE A O 1
ATOM 1526 N N . LEU A 1 185 ? -123.110 -41.840 118.120 1.00 35.41 185 LEU A N 1
ATOM 1527 C CA . LEU A 1 185 ? -123.750 -41.147 116.995 1.00 35.41 185 LEU A CA 1
ATOM 1528 C C . LEU A 1 185 ? -124.526 -39.916 117.500 1.00 35.41 185 LEU A C 1
ATOM 1530 O O . LEU A 1 185 ? -125.192 -40.018 118.528 1.00 35.41 185 LEU A O 1
ATOM 1534 N N . GLY A 1 186 ? -124.559 -38.819 116.729 1.00 29.27 186 GLY A N 1
ATOM 1535 C CA . GLY A 1 186 ? -125.605 -37.793 116.890 1.00 29.27 186 GLY A CA 1
ATOM 1536 C C . GLY A 1 186 ? -125.254 -36.340 116.535 1.00 29.27 186 GLY A C 1
ATOM 1537 O O . GLY A 1 186 ? -124.937 -35.569 117.427 1.00 29.27 186 GLY A O 1
ATOM 1538 N N . THR A 1 187 ? -125.471 -35.973 115.262 1.00 29.78 187 THR A N 1
ATOM 1539 C CA . THR A 1 187 ? -126.021 -34.675 114.766 1.00 29.78 187 THR A CA 1
ATOM 1540 C C . THR A 1 187 ? -125.325 -33.311 115.005 1.00 29.78 187 THR A C 1
ATOM 1542 O O . THR A 1 187 ? -125.094 -32.920 116.140 1.00 29.78 187 THR A O 1
ATOM 1545 N N . GLU A 1 188 ? -125.251 -32.523 113.904 1.00 31.83 188 GLU A N 1
ATOM 1546 C CA . GLU A 1 188 ? -125.158 -31.031 113.813 1.00 31.83 188 GLU A CA 1
ATOM 1547 C C . GLU A 1 188 ? -123.835 -30.337 114.262 1.00 31.83 188 GLU A C 1
ATOM 1549 O O . GLU A 1 188 ? -123.073 -30.941 115.017 1.00 31.83 188 GLU A O 1
ATOM 1554 N N . PRO A 1 189 ? -123.518 -29.068 113.864 1.00 49.31 189 PRO A N 1
ATOM 1555 C CA . PRO A 1 189 ? -124.081 -28.207 112.794 1.00 49.31 189 PRO A CA 1
ATOM 1556 C C . PRO A 1 189 ? -123.059 -27.395 111.919 1.00 49.31 189 PRO A C 1
ATOM 1558 O O . PRO A 1 189 ? -121.861 -27.363 112.181 1.00 49.31 189 PRO A O 1
ATOM 1561 N N . SER A 1 190 ? -123.594 -26.595 110.971 1.00 30.50 190 SER A N 1
ATOM 1562 C CA . SER A 1 190 ? -123.197 -25.184 110.665 1.00 30.50 190 SER A CA 1
ATOM 1563 C C . SER A 1 190 ? -121.962 -24.794 109.789 1.00 30.50 190 SER A C 1
ATOM 1565 O O . SER A 1 190 ? -120.893 -24.518 110.324 1.00 30.50 190 SER A O 1
ATOM 1567 N N . TRP A 1 191 ? -122.235 -24.501 108.495 1.00 31.08 191 TRP A N 1
ATOM 1568 C CA . TRP A 1 191 ? -121.808 -23.321 107.668 1.00 31.08 191 TRP A CA 1
ATOM 1569 C C . TRP A 1 191 ? -120.311 -22.955 107.419 1.00 31.08 191 TRP A C 1
ATOM 1571 O O . TRP A 1 191 ? -119.442 -23.284 108.215 1.00 31.08 191 TRP A O 1
ATOM 1581 N N . PRO A 1 192 ? -119.992 -22.091 106.417 1.00 48.69 192 PRO A N 1
ATOM 1582 C CA . PRO A 1 192 ? -120.549 -21.933 105.058 1.00 48.69 192 PRO A CA 1
ATOM 1583 C C . PRO A 1 192 ? -119.453 -22.013 103.958 1.00 48.69 192 PRO A C 1
ATOM 1585 O O . PRO A 1 192 ? -118.286 -21.731 104.222 1.00 48.69 192 PRO A O 1
ATOM 1588 N N . GLN A 1 193 ? -119.803 -22.289 102.690 1.00 33.62 193 GLN A N 1
ATOM 1589 C CA . GLN A 1 193 ? -118.818 -22.232 101.593 1.00 33.62 193 GLN A CA 1
ATOM 1590 C C . GLN A 1 193 ? -119.353 -21.576 100.313 1.00 33.62 193 GLN A C 1
ATOM 1592 O O . GLN A 1 193 ? -120.473 -21.835 99.878 1.00 33.62 193 GLN A O 1
ATOM 1597 N N . SER A 1 194 ? -118.533 -20.687 99.745 1.00 29.75 194 SER A N 1
ATOM 1598 C CA . SER A 1 194 ? -118.894 -19.760 98.669 1.00 29.75 194 SER A CA 1
ATOM 1599 C C . SER A 1 194 ? -118.449 -20.254 97.285 1.00 29.75 194 SER A C 1
ATOM 1601 O O . SER A 1 194 ? -117.449 -20.949 97.135 1.00 29.75 194 SER A O 1
ATOM 1603 N N . TRP A 1 195 ? -119.232 -19.860 96.289 1.00 31.30 195 TRP A N 1
ATOM 1604 C CA . TRP A 1 195 ? -119.306 -20.267 94.883 1.00 31.30 195 TRP A CA 1
ATOM 1605 C C . TRP A 1 195 ? -118.016 -20.259 94.016 1.00 31.30 195 TRP A C 1
ATOM 1607 O O . TRP A 1 195 ? -117.227 -19.324 94.003 1.00 31.30 195 TRP A O 1
ATOM 1617 N N . TYR A 1 196 ? -117.909 -21.333 93.225 1.00 31.97 196 TYR A N 1
ATOM 1618 C CA . TYR A 1 196 ? -117.340 -21.559 91.878 1.00 31.97 196 TYR A CA 1
ATOM 1619 C C . TYR A 1 196 ? -116.623 -20.462 91.025 1.00 31.97 196 TYR A C 1
ATOM 1621 O O . TYR A 1 196 ? -117.248 -19.512 90.568 1.00 31.97 196 TYR A O 1
ATOM 1629 N N . SER A 1 197 ? -115.419 -20.850 90.546 1.00 34.91 197 SER A N 1
ATOM 1630 C CA . SER A 1 197 ? -114.985 -20.987 89.116 1.00 34.91 197 SER A CA 1
ATOM 1631 C C . SER A 1 197 ? -114.061 -19.961 88.403 1.00 34.91 197 SER A C 1
ATOM 1633 O O . SER A 1 197 ? -114.344 -18.773 88.364 1.00 34.91 197 SER A O 1
ATOM 1635 N N . ALA A 1 198 ? -113.014 -20.525 87.756 1.00 33.78 198 ALA A N 1
ATOM 1636 C CA . ALA A 1 198 ? -112.254 -20.174 86.522 1.00 33.78 198 ALA A CA 1
ATOM 1637 C C . ALA A 1 198 ? -112.024 -18.688 86.112 1.00 33.78 198 ALA A C 1
ATOM 1639 O O . ALA A 1 198 ? -112.965 -17.917 85.988 1.00 33.78 198 ALA A O 1
ATOM 1640 N N . TYR A 1 199 ? -110.807 -18.233 85.758 1.00 33.84 199 TYR A N 1
ATOM 1641 C CA . TYR A 1 199 ? -110.015 -18.659 84.579 1.00 33.84 199 TYR A CA 1
ATOM 1642 C C . TYR A 1 199 ? -108.551 -18.117 84.564 1.00 33.84 199 TYR A C 1
ATOM 1644 O O . TYR A 1 199 ? -108.261 -17.093 85.166 1.00 33.84 199 TYR A O 1
ATOM 1652 N N . ALA A 1 200 ? -107.707 -18.761 83.736 1.00 30.05 200 ALA A N 1
ATOM 1653 C CA . ALA A 1 200 ? -106.584 -18.228 82.925 1.00 30.05 200 ALA A CA 1
ATOM 1654 C C . ALA A 1 200 ? -105.267 -17.641 83.531 1.00 30.05 200 ALA A C 1
ATOM 1656 O O . ALA A 1 200 ? -105.234 -16.718 84.334 1.00 30.05 200 ALA A O 1
ATOM 1657 N N . LEU A 1 201 ? -104.161 -18.166 82.977 1.00 42.16 201 LEU A N 1
ATOM 1658 C CA . LEU A 1 201 ? -102.769 -17.658 82.873 1.00 42.16 201 LEU A CA 1
ATOM 1659 C C . LEU A 1 201 ? -102.669 -16.493 81.828 1.00 42.16 201 LEU A C 1
ATOM 1661 O O . LEU A 1 201 ? -103.686 -16.279 81.165 1.00 42.16 201 LEU A O 1
ATOM 1665 N N . PRO A 1 202 ? -101.519 -15.789 81.571 1.00 53.66 202 PRO A N 1
ATOM 1666 C CA . PRO A 1 202 ? -100.122 -16.227 81.790 1.00 53.66 202 PRO A CA 1
ATOM 1667 C C . PRO A 1 202 ? -99.021 -15.188 82.186 1.00 53.66 202 PRO A C 1
ATOM 1669 O O . PRO A 1 202 ? -99.157 -13.984 82.020 1.00 53.66 202 PRO A O 1
ATOM 1672 N N . CYS A 1 203 ? -97.844 -15.750 82.520 1.00 31.91 203 CYS A N 1
ATOM 1673 C CA . CYS A 1 203 ? -96.467 -15.228 82.344 1.00 31.91 203 CYS A CA 1
ATOM 1674 C C . CYS A 1 203 ? -95.937 -14.064 83.223 1.00 31.91 203 CYS A C 1
ATOM 1676 O O . CYS A 1 203 ? -96.527 -12.996 83.330 1.00 31.91 203 CYS A O 1
ATOM 1678 N N . SER A 1 204 ? -94.730 -14.243 83.782 1.00 30.06 204 SER A N 1
ATOM 1679 C CA . SER A 1 204 ? -93.892 -13.170 84.350 1.00 30.06 204 SER A CA 1
ATOM 1680 C C . SER A 1 204 ? -92.415 -13.357 83.998 1.00 30.06 204 SER A C 1
ATOM 1682 O O . SER A 1 204 ? -91.886 -14.466 84.072 1.00 30.06 204 SER A O 1
ATOM 1684 N N . GLN A 1 205 ? -91.762 -12.252 83.630 1.00 29.17 205 GLN A N 1
ATOM 1685 C CA . GLN A 1 205 ? -90.319 -12.151 83.385 1.00 29.17 205 GLN A CA 1
ATOM 1686 C C . GLN A 1 205 ? -89.521 -11.895 84.678 1.00 29.17 205 GLN A C 1
ATOM 1688 O O . GLN A 1 205 ? -90.080 -11.595 85.732 1.00 29.17 205 GLN A O 1
ATOM 1693 N N . GLN A 1 206 ? -88.196 -12.028 84.576 1.00 29.70 206 GLN A N 1
ATOM 1694 C CA . GLN A 1 206 ? -87.224 -11.917 85.670 1.00 29.70 206 GLN A CA 1
ATOM 1695 C C . GLN A 1 206 ? -86.646 -10.494 85.858 1.00 29.70 206 GLN A C 1
ATOM 1697 O O . GLN A 1 206 ? -86.599 -9.688 84.934 1.00 29.70 206 GLN A O 1
ATOM 1702 N N . TYR A 1 207 ? -86.117 -10.258 87.063 1.00 29.53 207 TYR A N 1
ATOM 1703 C CA . TYR A 1 207 ? -85.231 -9.162 87.511 1.00 29.53 207 TYR A CA 1
ATOM 1704 C C . TYR A 1 207 ? -83.818 -9.755 87.842 1.00 29.53 207 TYR A C 1
ATOM 1706 O O . TYR A 1 207 ? -83.723 -10.985 87.877 1.00 29.53 207 TYR A O 1
ATOM 1714 N N . PRO A 1 208 ? -82.770 -9.009 88.295 1.00 48.81 208 PRO A N 1
ATOM 1715 C CA . PRO A 1 208 ? -82.220 -7.692 87.870 1.00 48.81 208 PRO A CA 1
ATOM 1716 C C . PRO A 1 208 ? -80.646 -7.558 87.856 1.00 48.81 208 PRO A C 1
ATOM 1718 O O . PRO A 1 208 ? -79.971 -8.279 88.579 1.00 48.81 208 PRO A O 1
ATOM 1721 N N . ALA A 1 209 ? -80.109 -6.523 87.157 1.00 30.38 209 ALA A N 1
ATOM 1722 C CA . ALA A 1 209 ? -78.859 -5.709 87.392 1.00 30.38 209 ALA A CA 1
ATOM 1723 C C . ALA A 1 209 ? -77.466 -6.406 87.628 1.00 30.38 209 ALA A C 1
ATOM 1725 O O . ALA A 1 209 ? -77.401 -7.624 87.546 1.00 30.38 209 ALA A O 1
ATOM 1726 N N . HIS A 1 210 ? -76.264 -5.806 87.853 1.00 33.31 210 HIS A N 1
ATOM 1727 C CA . HIS A 1 210 ? -75.579 -4.462 87.825 1.00 33.31 210 HIS A CA 1
ATOM 1728 C C . HIS A 1 210 ? -74.106 -4.688 87.288 1.00 33.31 210 HIS A C 1
ATOM 1730 O O . HIS A 1 210 ? -73.732 -5.846 87.134 1.00 33.31 210 HIS A O 1
ATOM 1736 N N . HIS A 1 211 ? -73.208 -3.747 86.903 1.00 34.00 211 HIS A N 1
ATOM 1737 C CA . HIS A 1 211 ? -72.444 -2.688 87.636 1.00 34.00 211 HIS A CA 1
ATOM 1738 C C . HIS A 1 211 ? -71.548 -1.821 86.667 1.00 34.00 211 HIS A C 1
ATOM 1740 O O . HIS A 1 211 ? -71.444 -2.138 85.487 1.00 34.00 211 HIS A O 1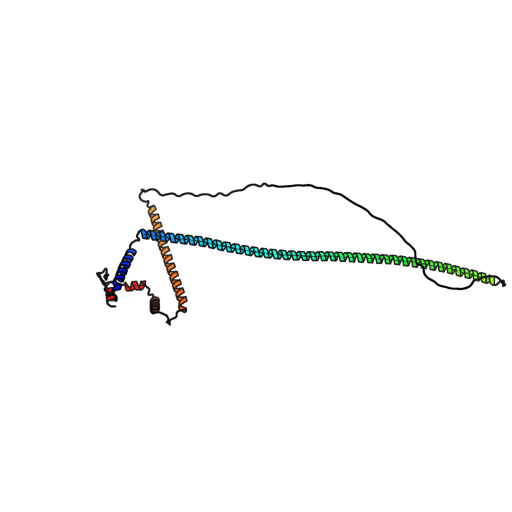
ATOM 1746 N N . HIS A 1 212 ? -70.910 -0.739 87.174 1.00 28.66 212 HIS A N 1
ATOM 1747 C CA . HIS A 1 212 ? -70.056 0.298 86.500 1.00 28.66 212 HIS A CA 1
ATOM 1748 C C . HIS A 1 212 ? -68.563 -0.131 86.232 1.00 28.66 212 HIS A C 1
ATOM 1750 O O . HIS A 1 212 ? -68.263 -1.288 86.500 1.00 28.66 212 HIS A O 1
ATOM 1756 N N . VAL A 1 213 ? -67.561 0.637 85.706 1.00 32.75 213 VAL A N 1
ATOM 1757 C CA . VAL A 1 213 ? -67.041 2.022 86.003 1.00 32.75 213 VAL A CA 1
ATOM 1758 C C . VAL A 1 213 ? -65.972 2.585 84.995 1.00 32.75 213 VAL A C 1
ATOM 1760 O O . VAL A 1 213 ? -65.239 1.793 84.421 1.00 32.75 213 VAL A O 1
ATOM 1763 N N . ILE A 1 214 ? -65.897 3.939 84.846 1.00 30.53 214 ILE A N 1
ATOM 1764 C CA . ILE A 1 214 ? -64.745 4.930 84.932 1.00 30.53 214 ILE A CA 1
ATOM 1765 C C . ILE A 1 214 ? -63.323 4.566 84.374 1.00 30.53 214 ILE A C 1
ATOM 1767 O O . ILE A 1 214 ? -62.871 3.461 84.633 1.00 30.53 214 ILE A O 1
ATOM 1771 N N . SER A 1 215 ? -62.468 5.425 83.743 1.00 29.47 215 SER A N 1
ATOM 1772 C CA . SER A 1 215 ? -62.508 6.830 83.204 1.00 29.47 215 SER A CA 1
ATOM 1773 C C . SER A 1 215 ? -61.226 7.225 82.374 1.00 29.47 215 SER A C 1
ATOM 1775 O O . SER A 1 215 ? -60.408 6.368 82.057 1.00 29.47 215 SER A O 1
ATOM 1777 N N . SER A 1 216 ? -61.077 8.522 82.017 1.00 31.44 216 SER A N 1
ATOM 1778 C CA . SER A 1 216 ? -59.959 9.305 81.393 1.00 31.44 216 SER A CA 1
ATOM 1779 C C . SER A 1 216 ? -58.616 9.359 82.189 1.00 31.44 216 SER A C 1
ATOM 1781 O O . SER A 1 216 ? -58.615 8.964 83.347 1.00 31.44 216 SER A O 1
ATOM 1783 N N . SER A 1 217 ? -57.435 9.791 81.672 1.00 31.72 217 SER A N 1
ATOM 1784 C CA . SER A 1 217 ? -57.048 11.180 81.274 1.00 31.72 217 SER A CA 1
ATOM 1785 C C . SER A 1 217 ? -55.559 11.375 80.831 1.00 31.72 217 SER A C 1
ATOM 1787 O O . SER A 1 217 ? -54.711 10.654 81.335 1.00 31.72 217 SER A O 1
ATOM 1789 N N . SER A 1 218 ? -55.265 12.435 80.034 1.00 30.80 218 SER A N 1
ATOM 1790 C CA . SER A 1 218 ? -54.086 13.383 80.051 1.00 30.80 218 SER A CA 1
ATOM 1791 C C . SER A 1 218 ? -52.604 12.909 80.117 1.00 30.80 218 SER A C 1
ATOM 1793 O O . SER A 1 218 ? -52.325 11.898 80.738 1.00 30.80 218 SER A O 1
ATOM 1795 N N . SER A 1 219 ? -51.546 13.650 79.719 1.00 35.66 219 SER A N 1
ATOM 1796 C CA . SER A 1 219 ? -51.296 14.827 78.837 1.00 35.66 219 SER A CA 1
ATOM 1797 C C . SER A 1 219 ? -49.778 15.163 78.830 1.00 35.66 219 SER A C 1
ATOM 1799 O O . SER A 1 219 ? -49.163 15.078 79.888 1.00 35.66 219 SER A O 1
ATOM 1801 N N . GLY A 1 220 ? -49.236 15.694 77.717 1.00 32.19 220 GLY A N 1
ATOM 1802 C CA . GLY A 1 220 ? -48.032 16.568 77.678 1.00 32.19 220 GLY A CA 1
ATOM 1803 C C . GLY A 1 220 ? -46.632 15.928 77.831 1.00 32.19 220 GLY A C 1
ATOM 1804 O O . GLY A 1 220 ? -46.532 14.749 78.149 1.00 32.19 220 GLY A O 1
ATOM 1805 N N . ASP A 1 221 ? -45.508 16.647 77.650 1.00 33.00 221 ASP A N 1
ATOM 1806 C CA . ASP A 1 221 ? -45.220 17.924 76.937 1.00 33.00 221 ASP A CA 1
ATOM 1807 C C . ASP A 1 221 ? -43.675 18.159 76.845 1.00 33.00 221 ASP A C 1
ATOM 1809 O O . ASP A 1 221 ? -42.934 17.555 77.618 1.00 33.00 221 ASP A O 1
ATOM 1813 N N . GLY A 1 222 ? -43.200 19.063 75.965 1.00 31.56 222 GLY A N 1
ATOM 1814 C CA . GLY A 1 222 ? -41.805 19.573 75.863 1.00 31.56 222 GLY A CA 1
ATOM 1815 C C . GLY A 1 222 ? -40.794 18.633 75.166 1.00 31.56 222 GLY A C 1
ATOM 1816 O O . GLY A 1 222 ? -40.850 17.425 75.345 1.00 31.56 222 GLY A O 1
ATOM 1817 N N . GLY A 1 223 ? -39.835 19.054 74.323 1.00 28.83 223 GLY A N 1
ATOM 1818 C CA . GLY A 1 223 ? -39.112 20.338 74.170 1.00 28.83 223 GLY A CA 1
ATOM 1819 C C . GLY A 1 223 ? -37.609 20.121 74.505 1.00 28.83 223 GLY A C 1
ATOM 1820 O O . GLY A 1 223 ? -37.324 19.288 75.354 1.00 28.83 223 GLY A O 1
ATOM 1821 N N . TYR A 1 224 ? -36.568 20.758 73.935 1.00 36.03 224 TYR A N 1
ATOM 1822 C CA . TYR A 1 224 ? -36.419 21.925 73.042 1.00 36.03 224 TYR A CA 1
ATOM 1823 C C . TYR A 1 224 ? -34.992 21.967 72.395 1.00 36.03 224 TYR A C 1
ATOM 1825 O O . TYR A 1 224 ? -34.069 21.441 73.001 1.00 36.03 224 TYR A O 1
ATOM 1833 N N . MET A 1 225 ? -34.822 22.680 71.257 1.00 34.94 225 MET A N 1
ATOM 1834 C CA . MET A 1 225 ? -33.627 23.449 70.759 1.00 34.94 225 MET A CA 1
ATOM 1835 C C . MET A 1 225 ? -32.222 22.779 70.597 1.00 34.94 225 MET A C 1
ATOM 1837 O O . MET A 1 225 ? -31.716 22.154 71.515 1.00 34.94 225 MET A O 1
ATOM 1841 N N . ALA A 1 226 ? -31.593 22.797 69.398 1.00 29.95 226 ALA A N 1
ATOM 1842 C CA . ALA A 1 226 ? -30.672 23.811 68.783 1.00 29.95 226 ALA A CA 1
ATOM 1843 C C . ALA A 1 226 ? -29.167 23.584 69.147 1.00 29.95 226 ALA A C 1
ATOM 1845 O O . ALA A 1 226 ? -28.905 23.059 70.217 1.00 29.95 226 ALA A O 1
ATOM 1846 N N . GLN A 1 227 ? -28.115 23.838 68.339 1.00 30.08 227 GLN A N 1
ATOM 1847 C CA . GLN A 1 227 ? -27.776 24.908 67.369 1.00 30.08 227 GLN A CA 1
ATOM 1848 C C . GLN A 1 227 ? -26.696 24.450 66.324 1.00 30.08 227 GLN A C 1
ATOM 1850 O O . GLN A 1 227 ? -25.947 23.526 66.612 1.00 30.08 227 GLN A O 1
ATOM 1855 N N . GLN A 1 228 ? -26.647 25.102 65.140 1.00 28.58 228 GLN A N 1
ATOM 1856 C CA . GLN A 1 228 ? -25.515 25.799 64.433 1.00 28.58 228 GLN A CA 1
ATOM 1857 C C . GLN A 1 228 ? -24.028 25.357 64.651 1.00 28.58 228 GLN A C 1
ATOM 1859 O O . GLN A 1 228 ? -23.681 24.957 65.752 1.00 28.58 228 GLN A O 1
ATOM 1864 N N . ASN A 1 229 ? -23.035 25.513 63.742 1.00 28.73 229 ASN A N 1
ATOM 1865 C CA . ASN A 1 229 ? -22.909 26.017 62.346 1.00 28.73 229 ASN A CA 1
ATOM 1866 C C . ASN A 1 229 ? -21.500 25.659 61.756 1.00 28.73 229 ASN A C 1
ATOM 1868 O O . ASN A 1 229 ? -20.568 25.578 62.544 1.00 28.73 229 ASN A O 1
ATOM 1872 N N . GLU A 1 230 ? -21.363 25.586 60.411 1.00 29.03 230 GLU A N 1
ATOM 1873 C CA . GLU A 1 230 ? -20.200 25.984 59.535 1.00 29.03 230 GLU A CA 1
ATOM 1874 C C . GLU A 1 230 ? -18.731 25.529 59.840 1.00 29.03 230 GLU A C 1
ATOM 1876 O O . GLU A 1 230 ? -18.433 24.948 60.872 1.00 29.03 230 GLU A O 1
ATOM 1881 N N . GLU A 1 231 ? -17.704 25.804 59.009 1.00 29.11 231 GLU A N 1
ATOM 1882 C CA . GLU A 1 231 ? -17.453 25.410 57.599 1.00 29.11 231 GLU A CA 1
ATOM 1883 C C . GLU A 1 231 ? -15.911 25.411 57.312 1.00 29.11 231 GLU A C 1
ATOM 1885 O O . GLU A 1 231 ? -15.167 26.173 57.919 1.00 29.11 231 GLU A O 1
ATOM 1890 N N . SER A 1 232 ? -15.450 24.620 56.327 1.00 32.25 232 SER A N 1
ATOM 1891 C CA . SER A 1 232 ? -14.351 24.923 55.367 1.00 32.25 232 SER A CA 1
ATOM 1892 C C . SER A 1 232 ? -12.819 24.942 55.702 1.00 32.25 232 SER A C 1
ATOM 1894 O O . SER A 1 232 ? -12.304 25.805 56.402 1.00 32.25 232 SER A O 1
ATOM 1896 N N . THR A 1 233 ? -12.071 24.128 54.915 1.00 29.81 233 THR A N 1
ATOM 1897 C CA . THR A 1 233 ? -10.770 24.422 54.212 1.00 29.81 233 THR A CA 1
ATOM 1898 C C . THR A 1 233 ? -9.410 23.788 54.646 1.00 29.81 233 THR A C 1
ATOM 1900 O O . THR A 1 233 ? -8.727 24.262 55.542 1.00 29.81 233 THR A O 1
ATOM 1903 N N . MET A 1 234 ? -8.967 22.802 53.836 1.00 33.44 234 MET A N 1
ATOM 1904 C CA . MET A 1 234 ? -7.617 22.470 53.279 1.00 33.44 234 MET A CA 1
ATOM 1905 C C . MET A 1 234 ? -6.287 22.541 54.075 1.00 33.44 234 MET A C 1
ATOM 1907 O O . MET A 1 234 ? -5.861 23.597 54.526 1.00 33.44 234 MET A O 1
ATOM 1911 N N . SER A 1 235 ? -5.470 21.478 53.942 1.00 30.38 235 SER A N 1
ATOM 1912 C CA . SER A 1 235 ? -4.065 21.548 53.448 1.00 30.38 235 SER A CA 1
ATOM 1913 C C . SER A 1 235 ? -3.471 20.148 53.159 1.00 30.38 235 SER A C 1
ATOM 1915 O O . SER A 1 235 ? -3.866 19.173 53.792 1.00 30.38 235 SER A O 1
ATOM 1917 N N . ASN A 1 236 ? -2.545 20.021 52.189 1.00 34.94 236 ASN A N 1
ATOM 1918 C CA . ASN A 1 236 ? -1.776 18.787 51.914 1.00 34.94 236 ASN A CA 1
ATOM 1919 C C . ASN A 1 236 ? -0.504 19.088 51.063 1.00 34.94 236 ASN A C 1
ATOM 1921 O O . ASN A 1 236 ? -0.614 19.946 50.182 1.00 34.94 236 ASN A O 1
ATOM 1925 N N . PRO A 1 237 ? 0.675 18.439 51.257 1.00 40.34 237 PRO A N 1
ATOM 1926 C CA . PRO A 1 237 ? 1.892 18.799 50.505 1.00 40.34 237 PRO A CA 1
ATOM 1927 C C . PRO A 1 237 ? 2.690 17.668 49.789 1.00 40.34 237 PRO A C 1
ATOM 1929 O O . PRO A 1 237 ? 2.832 16.556 50.285 1.00 40.34 237 PRO A O 1
ATOM 1932 N N . LEU A 1 238 ? 3.387 18.095 48.719 1.00 30.06 238 LEU A N 1
ATOM 1933 C CA . LEU A 1 238 ? 4.715 17.658 48.213 1.00 30.06 238 LEU A CA 1
ATOM 1934 C C . LEU A 1 238 ? 4.906 16.447 47.260 1.00 30.06 238 LEU A C 1
ATOM 1936 O O . LEU A 1 238 ? 4.126 15.509 47.170 1.00 30.06 238 LEU A O 1
ATOM 1940 N N . HIS A 1 239 ? 6.005 16.561 46.494 1.00 34.44 239 HIS A N 1
ATOM 1941 C CA . HIS A 1 239 ? 6.345 15.913 45.213 1.00 34.44 239 HIS A CA 1
ATOM 1942 C C . HIS A 1 239 ? 7.755 15.276 45.257 1.00 34.44 239 HIS A C 1
ATOM 1944 O O . HIS A 1 239 ? 8.591 15.696 46.058 1.00 34.44 239 HIS A O 1
ATOM 1950 N N . PRO A 1 240 ? 8.067 14.347 44.332 1.00 42.72 240 PRO A N 1
ATOM 1951 C CA . PRO A 1 240 ? 9.350 14.330 43.589 1.00 42.72 240 PRO A CA 1
ATOM 1952 C C . PRO A 1 240 ? 9.133 13.926 42.100 1.00 42.72 240 PRO A C 1
ATOM 1954 O O . PRO A 1 240 ? 7.996 13.884 41.640 1.00 42.72 240 PRO A O 1
ATOM 1957 N N . HIS A 1 241 ? 10.130 13.511 41.303 1.00 28.36 241 HIS A N 1
ATOM 1958 C CA . HIS A 1 241 ? 11.243 14.278 40.695 1.00 28.36 241 HIS A CA 1
ATOM 1959 C C . HIS A 1 241 ? 11.781 13.476 39.475 1.00 28.36 241 HIS A C 1
ATOM 1961 O O . HIS A 1 241 ? 12.057 12.284 39.622 1.00 28.36 241 HIS A O 1
ATOM 1967 N N . VAL A 1 242 ? 12.017 14.099 38.304 1.00 31.17 242 VAL A N 1
ATOM 1968 C CA . VAL A 1 242 ? 12.690 13.459 37.138 1.00 31.17 242 VAL A CA 1
ATOM 1969 C C . VAL A 1 242 ? 13.692 14.420 36.475 1.00 31.17 242 VAL A C 1
ATOM 1971 O O . VAL A 1 242 ? 13.402 15.599 36.293 1.00 31.17 242 VAL A O 1
ATOM 1974 N N . LYS A 1 243 ? 14.875 13.908 36.096 1.00 30.97 243 LYS A N 1
ATOM 1975 C CA . LYS A 1 243 ? 15.951 14.637 35.392 1.00 30.97 243 LYS A CA 1
ATOM 1976 C C . LYS A 1 243 ? 16.004 14.263 33.908 1.00 30.97 243 LYS A C 1
ATOM 1978 O O . LYS A 1 243 ? 15.817 13.103 33.561 1.00 30.97 243 LYS A O 1
ATOM 1983 N N . VAL A 1 244 ? 16.367 15.226 33.056 1.00 32.31 244 VAL A N 1
ATOM 1984 C CA . VAL A 1 244 ? 16.704 15.018 31.635 1.00 32.31 244 VAL A CA 1
ATOM 1985 C C . VAL A 1 244 ? 18.134 15.499 31.387 1.00 32.31 244 VAL A C 1
ATOM 1987 O O . VAL A 1 244 ? 18.511 16.583 31.832 1.00 32.31 244 VAL A O 1
ATOM 1990 N N . GLN A 1 245 ? 18.933 14.700 30.679 1.00 32.22 245 GLN A N 1
ATOM 1991 C CA . GLN A 1 245 ? 20.348 14.966 30.412 1.00 32.22 245 GLN A CA 1
ATOM 1992 C C . GLN A 1 245 ? 20.567 15.374 28.947 1.00 32.22 245 GLN A C 1
ATOM 1994 O O . GLN A 1 245 ? 20.023 14.757 28.034 1.00 32.22 245 GLN A O 1
ATOM 1999 N N . ARG A 1 246 ? 21.370 16.423 28.721 1.00 32.28 246 ARG A N 1
ATOM 2000 C CA . ARG A 1 246 ? 21.804 16.871 27.385 1.00 32.28 246 ARG A CA 1
ATOM 2001 C C . ARG A 1 246 ? 23.124 16.202 26.987 1.00 32.28 246 ARG A C 1
ATOM 2003 O O . ARG A 1 246 ? 23.979 15.977 27.840 1.00 32.28 246 ARG A O 1
ATOM 2010 N N . SER A 1 247 ? 23.324 16.012 25.686 1.00 39.19 247 SER A N 1
ATOM 2011 C CA . SER A 1 247 ? 24.600 15.607 25.080 1.00 39.19 247 SER A CA 1
ATOM 2012 C C . SER A 1 247 ? 25.162 16.731 24.202 1.00 39.19 247 SER A C 1
ATOM 2014 O O . SER A 1 247 ? 24.397 17.353 23.463 1.00 39.19 247 SER A O 1
ATOM 2016 N N . PRO A 1 248 ? 26.484 16.960 24.218 1.00 45.72 248 PRO A N 1
ATOM 2017 C CA . PRO A 1 248 ? 27.177 17.659 23.140 1.00 45.72 248 PRO A CA 1
ATOM 2018 C C . PRO A 1 248 ? 28.350 16.838 22.574 1.00 45.72 248 PRO A C 1
ATOM 2020 O O . PRO A 1 248 ? 29.057 16.166 23.318 1.00 45.72 248 PRO A O 1
ATOM 2023 N N . MET A 1 249 ? 28.600 16.951 21.267 1.00 37.03 249 MET A N 1
ATOM 2024 C CA . MET A 1 249 ? 29.815 17.584 20.716 1.00 37.03 249 MET A CA 1
ATOM 2025 C C . MET A 1 249 ? 29.965 17.297 19.214 1.00 37.03 249 MET A C 1
ATOM 2027 O O . MET A 1 249 ? 30.151 16.158 18.797 1.00 37.03 249 MET A O 1
ATOM 2031 N N . PHE A 1 250 ? 29.984 18.365 18.414 1.00 35.06 250 PHE A N 1
ATOM 2032 C CA . PHE A 1 250 ? 30.713 18.388 17.144 1.00 35.06 250 PHE A CA 1
ATOM 2033 C C . PHE A 1 250 ? 32.217 18.501 17.440 1.00 35.06 250 PHE A C 1
ATOM 2035 O O . PHE A 1 250 ? 32.606 19.173 18.397 1.00 35.06 250 PHE A O 1
ATOM 2042 N N . ARG A 1 251 ? 33.077 17.954 16.575 1.00 37.81 251 ARG A N 1
ATOM 2043 C CA . ARG A 1 251 ? 34.476 18.395 16.467 1.00 37.81 251 ARG A CA 1
ATOM 2044 C C . ARG A 1 251 ? 34.869 18.457 14.990 1.00 37.81 251 ARG A C 1
ATOM 2046 O O . ARG A 1 251 ? 34.625 17.509 14.254 1.00 37.81 251 ARG A O 1
ATOM 2053 N N . SER A 1 252 ? 35.416 19.600 14.580 1.00 31.22 252 SER A N 1
ATOM 2054 C CA . SER A 1 252 ? 35.845 19.883 13.205 1.00 31.22 252 SER A CA 1
ATOM 2055 C C . SER A 1 252 ? 37.271 19.401 12.955 1.00 31.22 252 SER A C 1
ATOM 2057 O O . SER A 1 252 ? 38.094 19.390 13.872 1.00 31.22 252 SER A O 1
ATOM 2059 N N . GLU A 1 253 ? 37.561 19.071 11.701 1.00 33.28 253 GLU A N 1
ATOM 2060 C CA . GLU A 1 253 ? 38.904 18.786 11.199 1.00 33.28 253 GLU A CA 1
ATOM 2061 C C . GLU A 1 253 ? 39.753 20.060 11.085 1.00 33.28 253 GLU A C 1
ATOM 2063 O O . GLU A 1 253 ? 39.241 21.148 10.806 1.00 33.28 253 GLU A O 1
ATOM 2068 N N . ALA A 1 254 ? 41.065 19.889 11.249 1.00 38.75 254 ALA A N 1
ATOM 2069 C CA . ALA A 1 254 ? 42.102 20.791 10.767 1.00 38.75 254 ALA A CA 1
ATOM 2070 C C . ALA A 1 254 ? 43.412 20.005 10.560 1.00 38.75 254 ALA A C 1
ATOM 2072 O O . ALA A 1 254 ? 43.610 18.964 11.185 1.00 38.75 254 ALA A O 1
ATOM 2073 N N . TYR A 1 255 ? 44.296 20.599 9.748 1.00 41.62 255 TYR A N 1
ATOM 2074 C CA . TYR A 1 255 ? 45.723 20.313 9.507 1.00 41.62 255 TYR A CA 1
ATOM 2075 C C . TYR A 1 255 ? 46.095 19.618 8.186 1.00 41.62 255 TYR A C 1
ATOM 2077 O O . TYR A 1 255 ? 46.104 18.399 8.052 1.00 41.62 255 TYR A O 1
ATOM 2085 N N . LEU A 1 256 ? 46.530 20.454 7.230 1.00 48.53 256 LEU A N 1
ATOM 2086 C CA . LEU A 1 256 ? 47.541 20.074 6.240 1.00 48.53 256 LEU A CA 1
ATOM 2087 C C . LEU A 1 256 ? 48.885 19.789 6.939 1.00 48.53 256 LEU A C 1
ATOM 2089 O O . LEU A 1 256 ? 49.194 20.406 7.956 1.00 48.53 256 LEU A O 1
ATOM 2093 N N . ASN A 1 257 ? 49.712 18.965 6.284 1.00 53.81 257 ASN A N 1
ATOM 2094 C CA . ASN A 1 257 ? 51.097 18.605 6.630 1.00 53.81 257 ASN A CA 1
ATOM 2095 C C . ASN A 1 257 ? 51.259 17.684 7.855 1.00 53.81 257 ASN A C 1
ATOM 2097 O O . ASN A 1 257 ? 51.554 18.124 8.963 1.00 53.81 257 ASN A O 1
ATOM 2101 N N . GLY A 1 258 ? 51.153 16.375 7.600 1.00 45.75 258 GLY A N 1
ATOM 2102 C CA . GLY A 1 258 ? 51.624 15.299 8.479 1.00 45.75 258 GLY A CA 1
ATOM 2103 C C . GLY A 1 258 ? 52.725 14.450 7.810 1.00 45.75 258 GLY A C 1
ATOM 2104 O O . GLY A 1 258 ? 52.958 14.602 6.608 1.00 45.75 258 GLY A O 1
ATOM 2105 N N . PRO A 1 259 ? 53.415 13.575 8.569 1.00 58.66 259 PRO A N 1
ATOM 2106 C CA . PRO A 1 259 ? 54.446 12.666 8.048 1.00 58.66 259 PRO A CA 1
ATOM 2107 C C . PRO A 1 259 ? 53.868 11.642 7.045 1.00 58.66 259 PRO A C 1
ATOM 2109 O O . PRO A 1 259 ? 52.645 11.488 6.976 1.00 58.66 259 PRO A O 1
ATOM 2112 N N . PRO A 1 260 ? 54.708 10.925 6.263 1.00 57.66 260 PRO A N 1
ATOM 2113 C CA . PRO A 1 260 ? 54.220 9.876 5.366 1.00 57.66 260 PRO A CA 1
ATOM 2114 C C . PRO A 1 260 ? 53.394 8.836 6.145 1.00 57.66 260 PRO A C 1
ATOM 2116 O O . PRO A 1 260 ? 53.765 8.502 7.273 1.00 57.66 260 PRO A O 1
ATOM 2119 N N . PRO A 1 261 ? 52.278 8.340 5.578 1.00 55.97 261 PRO A N 1
ATOM 2120 C CA . PRO A 1 261 ? 51.325 7.524 6.317 1.00 55.97 261 PRO A CA 1
ATOM 2121 C C . PRO A 1 261 ? 51.956 6.218 6.805 1.00 55.97 261 PRO A C 1
ATOM 2123 O O . PRO A 1 261 ? 52.589 5.482 6.046 1.00 55.97 261 PRO A O 1
ATOM 2126 N N . ASP A 1 262 ? 51.748 5.954 8.092 1.00 56.88 262 ASP A N 1
ATOM 2127 C CA . ASP A 1 262 ? 52.167 4.752 8.808 1.00 56.88 262 ASP A CA 1
ATOM 2128 C C . ASP A 1 262 ? 51.655 3.481 8.087 1.00 56.88 262 ASP A C 1
ATOM 2130 O O . ASP A 1 262 ? 50.512 3.473 7.619 1.00 56.88 262 ASP A O 1
ATOM 2134 N N . PRO A 1 263 ? 52.432 2.382 7.974 1.00 56.00 263 PRO A N 1
ATOM 2135 C CA . PRO A 1 263 ? 51.969 1.129 7.366 1.00 56.00 263 PRO A CA 1
ATOM 2136 C C . PRO A 1 263 ? 50.648 0.566 7.932 1.00 56.00 263 PRO A C 1
ATOM 2138 O O . PRO A 1 263 ? 49.982 -0.194 7.224 1.00 56.00 263 PRO A O 1
ATOM 2141 N N . SER A 1 264 ? 50.205 0.967 9.133 1.00 56.31 264 SER A N 1
ATOM 2142 C CA . SER A 1 264 ? 48.832 0.689 9.601 1.00 56.31 264 SER A CA 1
ATOM 2143 C C . SER A 1 264 ? 47.739 1.268 8.689 1.00 56.31 264 SER A C 1
ATOM 2145 O O . SER A 1 264 ? 46.704 0.632 8.490 1.00 56.31 264 SER A O 1
ATOM 2147 N N . THR A 1 265 ? 47.956 2.430 8.063 1.00 53.84 265 THR A N 1
ATOM 2148 C CA . THR A 1 265 ? 46.999 3.063 7.135 1.00 53.84 265 THR A CA 1
ATOM 2149 C C . THR A 1 265 ? 46.693 2.170 5.925 1.00 53.84 265 THR A C 1
ATOM 2151 O O . THR A 1 265 ? 45.550 2.118 5.471 1.00 53.84 265 THR A O 1
ATOM 2154 N N . ASN A 1 266 ? 47.665 1.383 5.449 1.00 51.34 266 ASN A N 1
ATOM 2155 C CA . ASN A 1 266 ? 47.444 0.419 4.364 1.00 51.34 266 ASN A CA 1
ATOM 2156 C C . ASN A 1 266 ? 46.530 -0.752 4.772 1.00 51.34 266 ASN A C 1
ATOM 2158 O O . ASN A 1 266 ? 45.853 -1.314 3.910 1.00 51.34 266 ASN A O 1
ATOM 2162 N N . GLN A 1 267 ? 46.457 -1.112 6.060 1.00 57.09 267 GLN A N 1
ATOM 2163 C CA . GLN A 1 267 ? 45.514 -2.136 6.530 1.00 57.09 267 GLN A CA 1
ATOM 2164 C C . GLN A 1 267 ? 44.070 -1.618 6.515 1.00 57.09 267 GLN A C 1
ATOM 2166 O O . GLN A 1 267 ? 43.177 -2.339 6.071 1.00 57.09 267 GLN A O 1
ATOM 2171 N N . PHE A 1 268 ? 43.847 -0.356 6.899 1.00 54.81 268 PHE A N 1
ATOM 2172 C CA . PHE A 1 268 ? 42.533 0.287 6.780 1.00 54.81 268 PHE A CA 1
ATOM 2173 C C . PHE A 1 268 ? 42.086 0.397 5.317 1.00 54.81 268 PHE A C 1
ATOM 2175 O O . PHE A 1 268 ? 40.988 -0.043 4.993 1.00 54.81 268 PHE A O 1
ATOM 2182 N N . ILE A 1 269 ? 42.964 0.833 4.404 1.00 60.28 269 ILE A N 1
ATOM 2183 C CA . ILE A 1 269 ? 42.658 0.869 2.960 1.00 60.28 269 ILE A CA 1
ATOM 2184 C C . ILE A 1 269 ? 42.332 -0.537 2.420 1.00 60.28 269 ILE A C 1
ATOM 2186 O O . ILE A 1 269 ? 41.402 -0.699 1.632 1.00 60.28 269 ILE A O 1
ATOM 2190 N N . SER A 1 270 ? 43.049 -1.577 2.860 1.00 65.38 270 SER A N 1
ATOM 2191 C CA . SER A 1 270 ? 42.757 -2.971 2.489 1.00 65.38 270 SER A CA 1
ATOM 2192 C C . SER A 1 270 ? 41.391 -3.447 3.013 1.00 65.38 270 SER A C 1
ATOM 2194 O O . SER A 1 270 ? 40.632 -4.098 2.286 1.00 65.38 270 SER A O 1
ATOM 2196 N N . SER A 1 271 ? 41.036 -3.070 4.246 1.00 73.50 271 SER A N 1
ATOM 2197 C CA . SER A 1 271 ? 39.716 -3.319 4.837 1.00 73.50 271 SER A CA 1
ATOM 2198 C C . SER A 1 271 ? 38.607 -2.606 4.058 1.00 73.50 271 SER A C 1
ATOM 2200 O O . SER A 1 271 ? 37.625 -3.242 3.679 1.00 73.50 271 SER A O 1
ATOM 2202 N N . ASP A 1 272 ? 38.786 -1.326 3.727 1.00 76.38 272 ASP A N 1
ATOM 2203 C CA . ASP A 1 272 ? 37.808 -0.528 2.980 1.00 76.38 272 ASP A CA 1
ATOM 2204 C C . ASP A 1 272 ? 37.613 -1.049 1.550 1.00 76.38 272 ASP A C 1
ATOM 2206 O O . ASP A 1 272 ? 36.481 -1.184 1.085 1.00 76.38 272 ASP A O 1
ATOM 2210 N N . LEU A 1 273 ? 38.690 -1.438 0.859 1.00 76.44 273 LEU A N 1
ATOM 2211 C CA . LEU A 1 273 ? 38.609 -2.095 -0.451 1.00 76.44 273 LEU A CA 1
ATOM 2212 C C . LEU A 1 273 ? 37.906 -3.460 -0.373 1.00 76.44 273 LEU A C 1
ATOM 2214 O O . LEU A 1 273 ? 37.163 -3.828 -1.288 1.00 76.44 273 LEU A O 1
ATOM 2218 N N . THR A 1 274 ? 38.089 -4.200 0.722 1.00 80.25 274 THR A N 1
ATOM 2219 C CA . THR A 1 274 ? 37.403 -5.479 0.963 1.00 80.25 274 THR A CA 1
ATOM 2220 C C . THR A 1 274 ? 35.915 -5.268 1.261 1.00 80.25 274 THR A C 1
ATOM 2222 O O . THR A 1 274 ? 35.072 -5.974 0.702 1.00 80.25 274 THR A O 1
ATOM 2225 N N . ALA A 1 275 ? 35.569 -4.250 2.053 1.00 81.00 275 ALA A N 1
ATOM 2226 C CA . ALA A 1 275 ? 34.192 -3.843 2.322 1.00 81.00 275 ALA A CA 1
ATOM 2227 C C . ALA A 1 275 ? 33.484 -3.363 1.043 1.00 81.00 275 ALA A C 1
ATOM 2229 O O . ALA A 1 275 ? 32.383 -3.824 0.741 1.00 81.00 275 ALA A O 1
ATOM 2230 N N . LEU A 1 276 ? 34.142 -2.529 0.230 1.00 80.62 276 LEU A N 1
ATOM 2231 C CA . LEU A 1 276 ? 33.652 -2.093 -1.082 1.00 80.62 276 LEU A CA 1
ATOM 2232 C C . LEU A 1 276 ? 33.429 -3.276 -2.032 1.00 80.62 276 LEU A C 1
ATOM 2234 O O . LEU A 1 276 ? 32.402 -3.335 -2.706 1.00 80.62 276 LEU A O 1
ATOM 2238 N N . ARG A 1 277 ? 34.349 -4.249 -2.070 1.00 78.25 277 ARG A N 1
ATOM 2239 C CA . ARG A 1 277 ? 34.188 -5.472 -2.873 1.00 78.25 277 ARG A CA 1
ATOM 2240 C C . ARG A 1 277 ? 32.991 -6.306 -2.407 1.00 78.25 277 ARG A C 1
ATOM 2242 O O . ARG A 1 277 ? 32.240 -6.790 -3.252 1.00 78.25 277 ARG A O 1
ATOM 2249 N N . SER A 1 278 ? 32.800 -6.443 -1.096 1.00 81.44 278 SER A N 1
ATOM 2250 C CA . SER A 1 278 ? 31.653 -7.141 -0.502 1.00 81.44 278 SER A CA 1
ATOM 2251 C C . SER A 1 278 ? 30.327 -6.448 -0.845 1.00 81.44 278 SER A C 1
ATOM 2253 O O . SER A 1 278 ? 29.393 -7.094 -1.316 1.00 81.44 278 SER A O 1
ATOM 2255 N N . GLU A 1 279 ? 30.264 -5.118 -0.728 1.00 82.56 279 GLU A N 1
ATOM 2256 C CA . GLU A 1 279 ? 29.075 -4.324 -1.066 1.00 82.56 279 GLU A CA 1
ATOM 2257 C C . GLU A 1 279 ? 28.761 -4.355 -2.577 1.00 82.56 279 GLU A C 1
ATOM 2259 O O . GLU A 1 279 ? 27.595 -4.431 -2.969 1.00 82.56 279 GLU A O 1
ATOM 2264 N N . ILE A 1 280 ? 29.780 -4.381 -3.448 1.00 81.88 280 ILE A N 1
ATOM 2265 C CA . ILE A 1 280 ? 29.604 -4.593 -4.897 1.00 81.88 280 ILE A CA 1
ATOM 2266 C C . ILE A 1 280 ? 29.009 -5.977 -5.180 1.00 81.88 280 ILE A C 1
ATOM 2268 O O . ILE A 1 280 ? 28.084 -6.087 -5.987 1.00 81.88 280 ILE A O 1
ATOM 2272 N N . GLU A 1 281 ? 29.512 -7.030 -4.534 1.00 78.44 281 GLU A N 1
ATOM 2273 C CA . GLU A 1 281 ? 29.034 -8.394 -4.775 1.00 78.44 281 GLU A CA 1
ATOM 2274 C C . GLU A 1 281 ? 27.626 -8.615 -4.203 1.00 78.44 281 GLU A C 1
ATOM 2276 O O . GLU A 1 281 ? 26.769 -9.188 -4.874 1.00 78.44 281 GLU A O 1
ATOM 2281 N N . LYS A 1 282 ? 27.323 -8.038 -3.036 1.00 84.19 282 LYS A N 1
ATOM 2282 C CA . LYS A 1 282 ? 25.966 -7.969 -2.478 1.00 84.19 282 LYS A CA 1
ATOM 2283 C C . LYS A 1 282 ? 25.002 -7.223 -3.407 1.00 84.19 282 LYS A C 1
ATOM 2285 O O . LYS A 1 282 ? 23.919 -7.723 -3.694 1.00 84.19 282 LYS A O 1
ATOM 2290 N N . SER A 1 283 ? 25.406 -6.068 -3.939 1.00 81.81 283 SER A N 1
ATOM 2291 C CA . SER A 1 283 ? 24.616 -5.291 -4.906 1.00 81.81 283 SER A CA 1
ATOM 2292 C C . SER A 1 283 ? 24.336 -6.080 -6.197 1.00 81.81 283 SER A C 1
ATOM 2294 O O . SER A 1 283 ? 23.218 -6.054 -6.720 1.00 81.81 283 SER A O 1
ATOM 2296 N N . ARG A 1 284 ? 25.313 -6.864 -6.680 1.00 83.06 284 ARG A N 1
ATOM 2297 C CA . ARG A 1 284 ? 25.127 -7.811 -7.796 1.00 83.06 284 ARG A CA 1
ATOM 2298 C C . ARG A 1 284 ? 24.167 -8.944 -7.445 1.00 83.06 284 ARG A C 1
ATOM 2300 O O . ARG A 1 284 ? 23.287 -9.238 -8.249 1.00 83.06 284 ARG A O 1
ATOM 2307 N N . ALA A 1 285 ? 24.303 -9.554 -6.269 1.00 81.06 285 ALA A N 1
ATOM 2308 C CA . ALA A 1 285 ? 23.409 -10.612 -5.805 1.00 81.06 285 ALA A CA 1
ATOM 2309 C C . ALA A 1 285 ? 21.960 -10.110 -5.696 1.00 81.06 285 ALA A C 1
ATOM 2311 O O . ALA A 1 285 ? 21.055 -10.721 -6.260 1.00 81.06 285 ALA A O 1
ATOM 2312 N N . GLU A 1 286 ? 21.743 -8.940 -5.087 1.00 85.12 286 GLU A N 1
ATOM 2313 C CA . GLU A 1 286 ? 20.433 -8.285 -5.032 1.00 85.12 286 GLU A CA 1
ATOM 2314 C C . GLU A 1 286 ? 19.858 -7.972 -6.421 1.00 85.12 286 GLU A C 1
ATOM 2316 O O . GLU A 1 286 ? 18.652 -8.099 -6.633 1.00 85.12 286 GLU A O 1
ATOM 2321 N N . TYR A 1 287 ? 20.689 -7.529 -7.370 1.00 87.81 287 TYR A N 1
ATOM 2322 C CA . TYR A 1 287 ? 20.261 -7.277 -8.747 1.00 87.81 287 TYR A CA 1
ATOM 2323 C C . TYR A 1 287 ? 19.871 -8.574 -9.471 1.00 87.81 287 TYR A C 1
ATOM 2325 O O . TYR A 1 287 ? 18.846 -8.614 -10.157 1.00 87.81 287 TYR A O 1
ATOM 2333 N N . ASN A 1 288 ? 20.657 -9.638 -9.299 1.00 86.88 288 ASN A N 1
ATOM 2334 C CA . ASN A 1 288 ? 20.386 -10.951 -9.878 1.00 86.88 288 ASN A CA 1
ATOM 2335 C C . ASN A 1 288 ? 19.090 -11.547 -9.316 1.00 86.88 288 ASN A C 1
ATOM 2337 O O . ASN A 1 288 ? 18.266 -12.028 -10.088 1.00 86.88 288 ASN A O 1
ATOM 2341 N N . GLU A 1 289 ? 18.866 -11.433 -8.006 1.00 91.69 289 GLU A N 1
ATOM 2342 C CA . GLU A 1 289 ? 17.644 -11.896 -7.344 1.00 91.69 289 GLU A CA 1
ATOM 2343 C C . GLU A 1 289 ? 16.413 -11.095 -7.803 1.00 91.69 289 GLU A C 1
ATOM 2345 O O . GLU A 1 289 ? 15.425 -11.681 -8.239 1.00 91.69 289 GLU A O 1
ATOM 2350 N N . LYS A 1 290 ? 16.491 -9.757 -7.866 1.00 90.75 290 LYS A N 1
ATOM 2351 C CA . LYS A 1 290 ? 15.419 -8.917 -8.450 1.00 90.75 290 LYS A CA 1
ATOM 2352 C C . LYS A 1 290 ? 15.142 -9.272 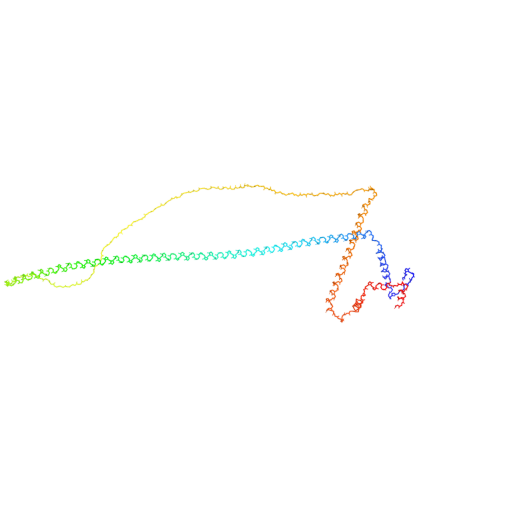-9.919 1.00 90.75 290 LYS A C 1
ATOM 2354 O O . LYS A 1 290 ? 13.995 -9.242 -10.359 1.00 90.75 290 LYS A O 1
ATOM 2359 N N . THR A 1 291 ? 16.176 -9.637 -10.679 1.00 91.25 291 THR A N 1
ATOM 2360 C CA . THR A 1 291 ? 16.046 -10.087 -12.076 1.00 91.25 291 THR A CA 1
ATOM 2361 C C . THR A 1 291 ? 15.397 -11.471 -12.174 1.00 91.25 291 THR A C 1
ATOM 2363 O O . THR A 1 291 ? 14.614 -11.710 -13.092 1.00 91.25 291 THR A O 1
ATOM 2366 N N . LYS A 1 292 ? 15.695 -12.378 -11.238 1.00 93.31 292 LYS A N 1
ATOM 2367 C CA . LYS A 1 292 ? 15.085 -13.708 -11.133 1.00 93.31 292 LYS A CA 1
ATOM 2368 C C . LYS A 1 292 ? 13.598 -13.603 -10.779 1.00 93.31 292 LYS A C 1
ATOM 2370 O O . LYS A 1 292 ? 12.780 -14.072 -11.561 1.00 93.31 292 LYS A O 1
ATOM 2375 N N . GLN A 1 293 ? 13.253 -12.866 -9.724 1.00 94.19 293 GLN A N 1
ATOM 2376 C CA . GLN A 1 293 ? 11.863 -12.616 -9.317 1.00 94.19 293 GLN A CA 1
ATOM 2377 C C . GLN A 1 293 ? 11.032 -11.963 -10.430 1.00 94.19 293 GLN A C 1
ATOM 2379 O O . GLN A 1 293 ? 9.860 -12.285 -10.613 1.00 94.19 293 GLN A O 1
ATOM 2384 N N . LEU A 1 294 ? 11.627 -11.053 -11.215 1.00 94.19 294 LEU A N 1
ATOM 2385 C CA . LEU A 1 294 ? 10.956 -10.489 -12.388 1.00 94.19 294 LEU A CA 1
ATOM 2386 C C . LEU A 1 294 ? 10.710 -11.549 -13.473 1.00 94.19 294 LEU A C 1
ATOM 2388 O O . LEU A 1 294 ? 9.638 -11.556 -14.068 1.00 94.19 294 LEU A O 1
ATOM 2392 N N . LYS A 1 295 ? 11.670 -12.445 -13.741 1.00 90.75 295 LYS A N 1
ATOM 2393 C CA . LYS A 1 295 ? 11.485 -13.546 -14.703 1.00 90.75 295 LYS A CA 1
ATOM 2394 C C . LYS A 1 295 ? 10.406 -14.528 -14.254 1.00 90.75 295 LYS A C 1
ATOM 2396 O O . LYS A 1 295 ? 9.617 -14.941 -15.094 1.00 90.75 295 LYS A O 1
ATOM 2401 N N . GLU A 1 296 ? 10.364 -14.861 -12.967 1.00 94.94 296 GLU A N 1
ATOM 2402 C CA . GLU A 1 296 ? 9.350 -15.738 -12.368 1.00 94.94 296 GLU A CA 1
ATOM 2403 C C . GLU A 1 296 ? 7.952 -15.132 -12.545 1.00 94.94 296 GLU A C 1
ATOM 2405 O O . GLU A 1 296 ? 7.127 -15.731 -13.229 1.00 94.94 296 GLU A O 1
ATOM 2410 N N . LYS A 1 297 ? 7.742 -13.873 -12.134 1.00 94.81 297 LYS A N 1
ATOM 2411 C CA . LYS A 1 297 ? 6.472 -13.149 -12.358 1.00 94.81 297 LYS A CA 1
ATOM 2412 C C . LYS A 1 297 ? 6.077 -13.032 -13.831 1.00 94.81 297 LYS A C 1
ATOM 2414 O O . LYS A 1 297 ? 4.908 -13.143 -14.182 1.00 94.81 297 LYS A O 1
ATOM 2419 N N . MET A 1 298 ? 7.045 -12.821 -14.725 1.00 93.56 298 MET A N 1
ATOM 2420 C CA . MET A 1 298 ? 6.791 -12.817 -16.173 1.00 93.56 298 MET A CA 1
ATOM 2421 C C . MET A 1 298 ? 6.468 -14.211 -16.734 1.00 93.56 298 MET A C 1
ATOM 2423 O O . MET A 1 298 ? 5.924 -14.290 -17.834 1.00 93.56 298 MET A O 1
ATOM 2427 N N . SER A 1 299 ? 6.822 -15.291 -16.036 1.00 93.12 299 SER A N 1
ATOM 2428 C CA . SER A 1 299 ? 6.455 -16.667 -16.384 1.00 93.12 299 SER A CA 1
ATOM 2429 C C . SER A 1 299 ? 5.072 -17.025 -15.839 1.00 93.12 299 SER A C 1
ATOM 2431 O O . SER A 1 299 ? 4.276 -17.605 -16.570 1.00 93.12 299 SER A O 1
ATOM 2433 N N . GLU A 1 300 ? 4.769 -16.623 -14.602 1.00 95.00 300 GLU A N 1
ATOM 2434 C CA . GLU A 1 300 ? 3.450 -16.745 -13.962 1.00 95.00 300 GLU A CA 1
ATOM 2435 C C . GLU A 1 300 ? 2.376 -16.048 -14.806 1.00 95.00 300 GLU A C 1
ATOM 2437 O O . GLU A 1 300 ? 1.474 -16.709 -15.317 1.00 95.00 300 GLU A O 1
ATOM 2442 N N . PHE A 1 301 ? 2.551 -14.754 -15.105 1.00 95.31 301 PHE A N 1
ATOM 2443 C CA . PHE A 1 301 ? 1.612 -14.013 -15.954 1.00 95.31 301 PHE A CA 1
ATOM 2444 C C . PHE A 1 301 ? 1.467 -14.602 -17.363 1.00 95.31 301 PHE A C 1
ATOM 2446 O O . PHE A 1 301 ? 0.398 -14.491 -17.955 1.00 95.31 301 PHE A O 1
ATOM 2453 N N . ARG A 1 302 ? 2.511 -15.235 -17.926 1.00 91.75 302 ARG A N 1
ATOM 2454 C CA . ARG A 1 302 ? 2.388 -15.945 -19.213 1.00 91.75 302 ARG A CA 1
ATOM 2455 C C . ARG A 1 302 ? 1.519 -17.189 -19.083 1.00 91.75 302 ARG A C 1
ATOM 2457 O O . ARG A 1 302 ? 0.684 -17.400 -19.950 1.00 91.75 302 ARG A O 1
ATOM 2464 N N . ALA A 1 303 ? 1.695 -17.976 -18.023 1.00 92.12 303 ALA A N 1
ATOM 2465 C CA . ALA A 1 303 ? 0.892 -19.169 -17.774 1.00 92.12 303 ALA A CA 1
ATOM 2466 C C . ALA A 1 303 ? -0.587 -18.828 -17.519 1.00 92.12 303 ALA A C 1
ATOM 2468 O O . ALA A 1 303 ? -1.463 -19.493 -18.065 1.00 92.12 303 ALA A O 1
ATOM 2469 N N . GLU A 1 304 ? -0.866 -17.760 -16.763 1.00 94.62 304 GLU A N 1
ATOM 2470 C CA . GLU A 1 304 ? -2.228 -17.266 -16.516 1.00 94.62 304 GLU A CA 1
ATOM 2471 C C . GLU A 1 304 ? -2.950 -16.896 -17.825 1.00 94.62 304 GLU A C 1
ATOM 2473 O O . GLU A 1 304 ? -4.039 -17.405 -18.106 1.00 94.62 304 GLU A O 1
ATOM 2478 N N . ILE A 1 305 ? -2.327 -16.057 -18.665 1.00 93.06 305 ILE A N 1
ATOM 2479 C CA . ILE A 1 305 ? -2.947 -15.589 -19.917 1.00 93.06 305 ILE A CA 1
ATOM 2480 C C . ILE A 1 305 ? -2.957 -16.639 -21.034 1.00 93.06 305 ILE A C 1
ATOM 2482 O O . ILE A 1 305 ? -3.691 -16.458 -22.002 1.00 93.06 305 ILE A O 1
ATOM 2486 N N . GLU A 1 306 ? -2.169 -17.717 -20.937 1.00 90.75 306 GLU A N 1
ATOM 2487 C CA . GLU A 1 306 ? -2.089 -18.766 -21.966 1.00 90.75 306 GLU A CA 1
ATOM 2488 C C . GLU A 1 306 ? -3.468 -19.380 -22.243 1.00 90.75 306 GLU A C 1
ATOM 2490 O O . GLU A 1 306 ? -3.869 -19.517 -23.396 1.00 90.75 306 GLU A O 1
ATOM 2495 N N . SER A 1 307 ? -4.233 -19.648 -21.179 1.00 89.25 307 SER A N 1
ATOM 2496 C CA . SER A 1 307 ? -5.598 -20.191 -21.249 1.00 89.25 307 SER A CA 1
ATOM 2497 C C . SER A 1 307 ? -6.634 -19.244 -21.874 1.00 89.25 307 SER A C 1
ATOM 2499 O O . SER A 1 307 ? -7.710 -19.686 -22.272 1.00 89.25 307 SER A O 1
ATOM 2501 N N . LEU A 1 308 ? -6.313 -17.950 -21.970 1.00 89.06 308 LEU A N 1
ATOM 2502 C CA . LEU A 1 308 ? -7.188 -16.890 -22.477 1.00 89.06 308 LEU A CA 1
ATOM 2503 C C . LEU A 1 308 ? -6.813 -16.443 -23.902 1.00 89.06 308 LEU A C 1
ATOM 2505 O O . LEU A 1 308 ? -7.401 -15.493 -24.427 1.00 89.06 308 LEU A O 1
ATOM 2509 N N . LYS A 1 309 ? -5.824 -17.088 -24.535 1.00 90.31 309 LYS A N 1
ATOM 2510 C CA . LYS A 1 309 ? -5.403 -16.755 -25.900 1.00 90.31 309 LYS A CA 1
ATOM 2511 C C . LYS A 1 309 ? -6.456 -17.142 -26.933 1.00 90.31 309 LYS A C 1
ATOM 2513 O O . LYS A 1 309 ? -7.052 -18.212 -26.888 1.00 90.31 309 LYS A O 1
ATOM 2518 N N . VAL A 1 310 ? -6.621 -16.264 -27.920 1.00 91.19 310 VAL A N 1
ATOM 2519 C CA . VAL A 1 310 ? -7.442 -16.500 -29.110 1.00 91.19 310 VAL A CA 1
ATOM 2520 C C . VAL A 1 310 ? -6.500 -16.676 -30.297 1.00 91.19 310 VAL A C 1
ATOM 2522 O O . VAL A 1 310 ? -5.980 -15.691 -30.823 1.00 91.19 310 VAL A O 1
ATOM 2525 N N . GLU A 1 311 ? -6.271 -17.925 -30.707 1.00 86.88 311 GLU A N 1
ATOM 2526 C CA . GLU A 1 311 ? -5.291 -18.286 -31.746 1.00 86.88 311 GLU A CA 1
ATOM 2527 C C . GLU A 1 311 ? -5.515 -17.538 -33.071 1.00 86.88 311 GLU A C 1
ATOM 2529 O O . GLU A 1 311 ? -4.571 -16.990 -33.647 1.00 86.88 311 GLU A O 1
ATOM 2534 N N . ASP A 1 312 ? -6.775 -17.396 -33.492 1.00 90.44 312 ASP A N 1
ATOM 2535 C CA . ASP A 1 312 ? -7.169 -16.692 -34.724 1.00 90.44 312 ASP A CA 1
ATOM 2536 C C . ASP A 1 312 ? -6.811 -15.194 -34.730 1.00 90.44 312 ASP A C 1
ATOM 2538 O O . ASP A 1 312 ? -6.826 -14.551 -35.781 1.00 90.44 312 ASP A O 1
ATOM 2542 N N . ARG A 1 313 ? -6.487 -14.613 -33.565 1.00 92.00 313 ARG A N 1
ATOM 2543 C CA . ARG A 1 313 ? -6.090 -13.202 -33.417 1.00 92.00 313 ARG A CA 1
ATOM 2544 C C . ARG A 1 313 ? -4.583 -12.994 -33.262 1.00 92.00 313 ARG A C 1
ATOM 2546 O O . ARG A 1 313 ? -4.160 -11.846 -33.136 1.00 92.00 313 ARG A O 1
ATOM 2553 N N . GLN A 1 314 ? -3.768 -14.052 -33.281 1.00 92.44 314 GLN A N 1
ATOM 2554 C CA . GLN A 1 314 ? -2.313 -13.903 -33.203 1.00 92.44 314 GLN A CA 1
ATOM 2555 C C . GLN A 1 314 ? -1.761 -13.160 -34.426 1.00 92.44 314 GLN A C 1
ATOM 2557 O O . GLN A 1 314 ? -2.005 -13.545 -35.575 1.00 92.44 314 GLN A O 1
ATOM 2562 N N . THR A 1 315 ? -0.957 -12.125 -34.187 1.00 94.75 315 THR A N 1
ATOM 2563 C CA . THR A 1 315 ? -0.253 -11.410 -35.254 1.00 94.75 315 THR A CA 1
ATOM 2564 C C . THR A 1 315 ? 0.964 -12.203 -35.739 1.00 94.75 315 THR A C 1
ATOM 2566 O O . THR A 1 315 ? 1.460 -13.117 -35.076 1.00 94.75 315 THR A O 1
ATOM 2569 N N . GLU A 1 316 ? 1.507 -11.830 -36.898 1.00 96.00 316 GLU A N 1
ATOM 2570 C CA . GLU A 1 316 ? 2.775 -12.387 -37.384 1.00 96.00 316 GLU A CA 1
ATOM 2571 C C . GLU A 1 316 ? 3.921 -12.172 -36.376 1.00 96.00 316 GLU A C 1
ATOM 2573 O O . GLU A 1 316 ? 4.729 -13.072 -36.137 1.00 96.00 316 GLU A O 1
ATOM 2578 N N . HIS A 1 317 ? 3.959 -11.007 -35.720 1.00 96.00 317 HIS A N 1
ATOM 2579 C CA . HIS A 1 317 ? 4.968 -10.690 -34.712 1.00 96.00 317 HIS A CA 1
ATOM 2580 C C . HIS A 1 317 ? 4.851 -11.557 -33.453 1.00 96.00 317 HIS A C 1
ATOM 2582 O O . HIS A 1 317 ? 5.887 -11.921 -32.893 1.00 96.00 317 HIS A O 1
ATOM 2588 N N . ASP A 1 318 ? 3.641 -11.953 -33.047 1.00 93.50 318 ASP A N 1
ATOM 2589 C CA . ASP A 1 318 ? 3.439 -12.871 -31.918 1.00 93.50 318 ASP A CA 1
ATOM 2590 C C . ASP A 1 318 ? 4.011 -14.257 -32.231 1.00 93.50 318 ASP A C 1
ATOM 2592 O O . ASP A 1 318 ? 4.766 -14.813 -31.430 1.00 93.50 318 ASP A O 1
ATOM 2596 N N . ARG A 1 319 ? 3.748 -14.774 -33.439 1.00 93.75 319 ARG A N 1
ATOM 2597 C CA . ARG A 1 319 ? 4.290 -16.059 -33.915 1.00 93.75 319 ARG A CA 1
ATOM 2598 C C . ARG A 1 319 ? 5.818 -16.031 -34.003 1.00 93.75 319 ARG A C 1
ATOM 2600 O O . ARG A 1 319 ? 6.482 -16.961 -33.544 1.00 93.75 319 ARG A O 1
ATOM 2607 N N . ILE A 1 320 ? 6.393 -14.944 -34.528 1.00 96.00 320 ILE A N 1
ATOM 2608 C CA . ILE A 1 320 ? 7.851 -14.739 -34.573 1.00 96.00 320 ILE A CA 1
ATOM 2609 C C . ILE A 1 320 ? 8.435 -14.646 -33.153 1.00 96.00 320 ILE A C 1
ATOM 2611 O O . ILE A 1 320 ? 9.480 -15.241 -32.879 1.00 96.00 320 ILE A O 1
ATOM 2615 N N . HIS A 1 321 ? 7.780 -13.934 -32.229 1.00 94.38 321 HIS A N 1
ATOM 2616 C CA . HIS A 1 321 ? 8.221 -13.840 -30.836 1.00 94.38 321 HIS A CA 1
ATOM 2617 C C . HIS A 1 321 ? 8.191 -15.207 -30.143 1.00 94.38 321 HIS A C 1
ATOM 2619 O O . HIS A 1 321 ? 9.199 -15.599 -29.555 1.00 94.38 321 HIS A O 1
ATOM 2625 N N . ALA A 1 322 ? 7.092 -15.956 -30.266 1.00 92.69 322 ALA A N 1
ATOM 2626 C CA . ALA A 1 322 ? 6.948 -17.295 -29.704 1.00 92.69 322 ALA A CA 1
ATOM 2627 C C . ALA A 1 322 ? 8.030 -18.253 -30.234 1.00 92.69 322 ALA A C 1
ATOM 2629 O O . ALA A 1 322 ? 8.732 -18.884 -29.444 1.00 92.69 322 ALA A O 1
ATOM 2630 N N . ALA A 1 323 ? 8.252 -18.284 -31.553 1.00 95.44 323 ALA A N 1
ATOM 2631 C CA . ALA A 1 323 ? 9.290 -19.110 -32.170 1.00 95.44 323 ALA A CA 1
ATOM 2632 C C . ALA A 1 323 ? 10.716 -18.714 -31.736 1.00 95.44 323 ALA A C 1
ATOM 2634 O O . ALA A 1 323 ? 11.582 -19.580 -31.597 1.00 95.44 323 ALA A O 1
ATOM 2635 N N . ASN A 1 324 ? 10.981 -17.424 -31.504 1.00 96.12 324 ASN A N 1
ATOM 2636 C CA . ASN A 1 324 ? 12.263 -16.960 -30.969 1.00 96.12 324 ASN A CA 1
ATOM 2637 C C . ASN A 1 324 ? 12.449 -17.384 -29.505 1.00 96.12 324 ASN A C 1
ATOM 2639 O O . ASN A 1 324 ? 13.491 -17.944 -29.169 1.00 96.12 324 ASN A O 1
ATOM 2643 N N . VAL A 1 325 ? 11.432 -17.197 -28.656 1.00 92.31 325 VAL A N 1
ATOM 2644 C CA . VAL A 1 325 ? 11.456 -17.615 -27.243 1.00 92.31 325 VAL A CA 1
ATOM 2645 C C . VAL A 1 325 ? 11.647 -19.130 -27.120 1.00 92.31 325 VAL A C 1
ATOM 2647 O O . VAL A 1 325 ? 12.518 -19.563 -26.369 1.00 92.31 325 VAL A O 1
ATOM 2650 N N . GLN A 1 326 ? 10.931 -19.932 -27.916 1.00 93.44 326 GLN A N 1
ATOM 2651 C CA . GLN A 1 326 ? 11.072 -21.394 -27.953 1.00 93.44 326 GLN A CA 1
ATOM 2652 C C . GLN A 1 326 ? 12.496 -21.840 -28.332 1.00 93.44 326 GLN A C 1
ATOM 2654 O O . GLN A 1 326 ? 12.997 -22.835 -27.816 1.00 93.44 326 GLN A O 1
ATOM 2659 N N . LYS A 1 327 ? 13.178 -21.086 -29.203 1.00 95.00 327 LYS A N 1
ATOM 2660 C CA . LYS A 1 327 ? 14.575 -21.331 -29.606 1.00 95.00 327 LYS A CA 1
ATOM 2661 C C . LYS A 1 327 ? 15.610 -20.743 -28.633 1.00 95.00 327 LYS A C 1
ATOM 2663 O O . LYS A 1 327 ? 16.803 -20.794 -28.926 1.00 95.00 327 LYS A O 1
ATOM 2668 N N . GLY A 1 328 ? 15.186 -20.142 -27.517 1.00 93.38 328 GLY A N 1
ATOM 2669 C CA . GLY A 1 328 ? 16.071 -19.433 -26.584 1.00 93.38 328 GLY A CA 1
ATOM 2670 C C . GLY A 1 328 ? 16.720 -18.173 -27.175 1.00 93.38 328 GLY A C 1
ATOM 2671 O O . GLY A 1 328 ? 17.737 -17.701 -26.667 1.00 93.38 328 GLY A O 1
ATOM 2672 N N . ILE A 1 329 ? 16.163 -17.636 -28.265 1.00 94.44 329 ILE A N 1
ATOM 2673 C CA . ILE A 1 329 ? 16.671 -16.457 -28.968 1.00 94.44 329 ILE A CA 1
ATOM 2674 C C . ILE A 1 329 ? 16.115 -15.202 -28.294 1.00 94.44 329 ILE A C 1
ATOM 2676 O O . ILE A 1 329 ? 14.926 -14.895 -28.368 1.00 94.44 329 ILE A O 1
ATOM 2680 N N . ASP A 1 330 ? 17.012 -14.440 -27.677 1.00 94.00 330 ASP A N 1
ATOM 2681 C CA . ASP A 1 330 ? 16.735 -13.117 -27.122 1.00 94.00 330 ASP A CA 1
ATOM 2682 C C . ASP A 1 330 ? 17.409 -12.000 -27.947 1.00 94.00 330 ASP A C 1
ATOM 2684 O O . ASP A 1 330 ? 18.169 -12.228 -28.897 1.00 94.00 330 ASP A O 1
ATOM 2688 N N . LYS A 1 331 ? 17.155 -10.747 -27.560 1.00 94.38 331 LYS A N 1
ATOM 2689 C CA . LYS A 1 331 ? 17.743 -9.566 -28.210 1.00 94.38 331 LYS A CA 1
ATOM 2690 C C . LYS A 1 331 ? 19.278 -9.590 -28.204 1.00 94.38 331 LYS A C 1
ATOM 2692 O O . LYS A 1 331 ? 19.901 -9.186 -29.182 1.00 94.38 331 LYS A O 1
ATOM 2697 N N . TYR A 1 332 ? 19.903 -10.037 -27.116 1.00 93.31 332 TYR A N 1
ATOM 2698 C CA . TYR A 1 332 ? 21.350 -9.914 -26.921 1.00 93.31 332 TYR A CA 1
ATOM 2699 C C . TYR A 1 332 ? 22.138 -11.055 -27.570 1.00 93.31 332 TYR A C 1
ATOM 2701 O O . TYR A 1 332 ? 23.209 -10.818 -28.116 1.00 93.31 332 TYR A O 1
ATOM 2709 N N . SER A 1 333 ? 21.610 -12.274 -27.556 1.00 93.88 333 SER A N 1
ATOM 2710 C CA . SER A 1 333 ? 22.106 -13.429 -28.311 1.00 93.88 333 SER A CA 1
ATOM 2711 C C . SER A 1 333 ? 22.008 -13.187 -29.814 1.00 93.88 333 SER A C 1
ATOM 2713 O O . SER A 1 333 ? 22.994 -13.410 -30.516 1.00 93.88 333 SER A O 1
ATOM 2715 N N . THR A 1 334 ? 20.896 -12.614 -30.290 1.00 94.69 334 THR A N 1
ATOM 2716 C CA . THR A 1 334 ? 20.756 -12.168 -31.685 1.00 94.69 334 THR A CA 1
ATOM 2717 C C . THR A 1 334 ? 21.821 -11.130 -32.041 1.00 94.69 334 THR A C 1
ATOM 2719 O O . THR A 1 334 ? 22.547 -11.328 -33.011 1.00 94.69 334 THR A O 1
ATOM 2722 N N . LEU A 1 335 ? 21.989 -10.075 -31.229 1.00 94.25 335 LEU A N 1
ATOM 2723 C CA . LEU A 1 335 ? 23.016 -9.043 -31.452 1.00 94.25 335 LEU A CA 1
ATOM 2724 C C . LEU A 1 335 ? 24.452 -9.592 -31.394 1.00 94.25 335 LEU A C 1
ATOM 2726 O O . LEU A 1 335 ? 25.304 -9.152 -32.163 1.00 94.25 335 LEU A O 1
ATOM 2730 N N . ARG A 1 336 ? 24.741 -10.564 -30.515 1.00 94.62 336 ARG A N 1
ATOM 2731 C CA . ARG A 1 336 ? 26.042 -11.257 -30.489 1.00 94.62 336 ARG A CA 1
ATOM 2732 C C . ARG A 1 336 ? 26.263 -12.069 -31.765 1.00 94.62 336 ARG A C 1
ATOM 2734 O O . ARG A 1 336 ? 27.347 -12.002 -32.332 1.00 94.62 336 ARG A O 1
ATOM 2741 N N . LYS A 1 337 ? 25.244 -12.800 -32.231 1.00 93.19 337 LYS A N 1
ATOM 2742 C CA . LYS A 1 337 ? 25.318 -13.634 -33.439 1.00 93.19 337 LYS A CA 1
ATOM 2743 C C . LYS A 1 337 ? 25.475 -12.792 -34.709 1.00 93.19 337 LYS A C 1
ATOM 2745 O O . LYS A 1 337 ? 26.326 -13.112 -35.527 1.00 93.19 337 LYS A O 1
ATOM 2750 N N . SER A 1 338 ? 24.719 -11.702 -34.858 1.00 90.81 338 SER A N 1
ATOM 2751 C CA . SER A 1 338 ? 24.841 -10.786 -36.005 1.00 90.81 338 SER A CA 1
ATOM 2752 C C . SER A 1 338 ? 26.085 -9.891 -35.949 1.00 90.81 338 SER A C 1
ATOM 2754 O O . SER A 1 338 ? 26.541 -9.405 -36.982 1.00 90.81 338 SER A O 1
ATOM 2756 N N . GLY A 1 339 ? 26.660 -9.683 -34.761 1.00 90.25 339 GLY A N 1
ATOM 2757 C CA . GLY A 1 339 ? 27.939 -8.997 -34.570 1.00 90.25 339 GLY A CA 1
ATOM 2758 C C . GLY A 1 339 ? 29.180 -9.878 -34.767 1.00 90.25 339 GLY A C 1
ATOM 2759 O O . GLY A 1 339 ? 30.286 -9.340 -34.808 1.00 90.25 339 GLY A O 1
ATOM 2760 N N . ALA A 1 340 ? 29.021 -11.201 -34.880 1.00 90.88 340 ALA A N 1
ATOM 2761 C CA . ALA A 1 340 ? 30.127 -12.147 -35.007 1.00 90.88 340 ALA A CA 1
ATOM 2762 C C . ALA A 1 340 ? 30.797 -12.098 -36.394 1.00 90.88 340 ALA A C 1
ATOM 2764 O O . ALA A 1 340 ? 30.176 -11.764 -37.400 1.00 90.88 340 ALA A O 1
ATOM 2765 N N . GLY A 1 341 ? 32.079 -12.469 -36.449 1.00 91.50 341 GLY A N 1
ATOM 2766 C CA . GLY A 1 341 ? 32.876 -12.431 -37.677 1.00 91.50 341 GLY A CA 1
ATOM 2767 C C . GLY A 1 341 ? 33.451 -11.048 -38.005 1.00 91.50 341 GLY A C 1
ATOM 2768 O O . GLY A 1 341 ? 33.093 -10.020 -37.417 1.00 91.50 341 GLY A O 1
ATOM 2769 N N . SER A 1 342 ? 34.394 -11.025 -38.952 1.00 92.81 342 SER A N 1
ATOM 2770 C CA . SER A 1 342 ? 35.067 -9.793 -39.372 1.00 92.81 342 SER A CA 1
ATOM 2771 C C . SER A 1 342 ? 34.076 -8.795 -39.975 1.00 92.81 342 SER A C 1
ATOM 2773 O O . SER A 1 342 ? 33.056 -9.179 -40.551 1.00 92.81 342 SER A O 1
ATOM 2775 N N . THR A 1 343 ? 34.378 -7.497 -39.876 1.00 92.81 343 THR A N 1
ATOM 2776 C CA . THR A 1 343 ? 33.537 -6.462 -40.493 1.00 92.81 343 THR A CA 1
ATOM 2777 C C . THR A 1 343 ? 33.361 -6.727 -41.984 1.00 92.81 343 THR A C 1
ATOM 2779 O O . THR A 1 343 ? 32.225 -6.783 -42.437 1.00 92.81 343 THR A O 1
ATOM 2782 N N . LYS A 1 344 ? 34.451 -7.002 -42.719 1.00 90.50 344 LYS A N 1
ATOM 2783 C CA . LYS A 1 344 ? 34.422 -7.373 -44.145 1.00 90.50 344 LYS A CA 1
ATOM 2784 C C . LYS A 1 344 ? 33.455 -8.527 -44.449 1.00 90.50 344 LYS A C 1
ATOM 2786 O O . LYS A 1 344 ? 32.690 -8.423 -45.401 1.00 90.50 344 LYS A O 1
ATOM 2791 N N . SER A 1 345 ? 33.448 -9.590 -43.638 1.00 92.19 345 SER A N 1
ATOM 2792 C CA . SER A 1 345 ? 32.509 -10.711 -43.806 1.00 92.19 345 SER A CA 1
ATOM 2793 C C . SER A 1 345 ? 31.056 -10.270 -43.604 1.00 92.19 345 SER A C 1
ATOM 2795 O O . SER A 1 345 ? 30.200 -10.606 -44.417 1.00 92.19 345 SER A O 1
ATOM 2797 N N . ARG A 1 346 ? 30.776 -9.448 -42.585 1.00 93.75 346 ARG A N 1
ATOM 2798 C CA . ARG A 1 346 ? 29.428 -8.905 -42.348 1.00 93.75 346 ARG A CA 1
ATOM 2799 C C . ARG A 1 346 ? 28.979 -7.906 -43.421 1.00 93.75 346 ARG A C 1
ATOM 2801 O O . ARG A 1 346 ? 27.794 -7.885 -43.734 1.00 93.75 346 ARG A O 1
ATOM 2808 N N . VAL A 1 347 ? 29.893 -7.132 -44.019 1.00 91.31 347 VAL A N 1
ATOM 2809 C CA . VAL A 1 347 ? 29.590 -6.306 -45.205 1.00 91.31 347 VAL A CA 1
ATOM 2810 C C . VAL A 1 347 ? 29.235 -7.198 -46.394 1.00 91.31 347 VAL A C 1
ATOM 2812 O O . VAL A 1 347 ? 28.212 -6.974 -47.021 1.00 91.31 347 VAL A O 1
ATOM 2815 N N . GLN A 1 348 ? 30.016 -8.246 -46.667 1.00 90.81 348 GLN A N 1
ATOM 2816 C CA . GLN A 1 348 ? 29.734 -9.169 -47.772 1.00 90.81 348 GLN A CA 1
ATOM 2817 C C . GLN A 1 348 ? 28.380 -9.880 -47.619 1.00 90.81 348 GLN A C 1
ATOM 2819 O O . GLN A 1 348 ? 27.684 -10.064 -48.610 1.00 90.81 348 GLN A O 1
ATOM 2824 N N . VAL A 1 349 ? 27.992 -10.255 -46.393 1.00 92.31 349 VAL A N 1
ATOM 2825 C CA . VAL A 1 349 ? 26.646 -10.786 -46.120 1.00 92.31 349 VAL A CA 1
ATOM 2826 C C . VAL A 1 349 ? 25.577 -9.726 -46.393 1.00 92.31 349 VAL A C 1
ATOM 2828 O O . VAL A 1 349 ? 24.569 -10.050 -47.000 1.00 92.31 349 VAL A O 1
ATOM 2831 N N . PHE A 1 350 ? 25.792 -8.472 -45.982 1.00 93.25 350 PHE A N 1
ATOM 2832 C CA . PHE A 1 350 ? 24.834 -7.383 -46.199 1.00 93.25 350 PHE A CA 1
ATOM 2833 C C . PHE A 1 350 ? 24.622 -7.041 -47.683 1.00 93.25 350 PHE A C 1
ATOM 2835 O O . PHE A 1 350 ? 23.483 -6.876 -48.096 1.00 93.25 350 PHE A O 1
ATOM 2842 N N . GLU A 1 351 ? 25.688 -6.971 -48.484 1.00 90.75 351 GLU A N 1
ATOM 2843 C CA . GLU A 1 351 ? 25.607 -6.694 -49.932 1.00 90.75 351 GLU A CA 1
ATOM 2844 C C . GLU A 1 351 ? 25.071 -7.903 -50.744 1.00 90.75 351 GLU A C 1
ATOM 2846 O O . GLU A 1 351 ? 24.913 -7.811 -51.958 1.00 90.75 351 GLU A O 1
ATOM 2851 N N . GLY A 1 352 ? 24.824 -9.049 -50.090 1.00 89.75 352 GLY A N 1
ATOM 2852 C CA . GLY A 1 352 ? 24.228 -10.258 -50.672 1.00 89.75 352 GLY A CA 1
ATOM 2853 C C . GLY A 1 352 ? 22.781 -10.536 -50.236 1.00 89.75 352 GLY A C 1
ATOM 2854 O O . GLY A 1 352 ? 22.290 -11.635 -50.503 1.00 89.75 352 GLY A O 1
ATOM 2855 N N . LEU A 1 353 ? 22.137 -9.587 -49.540 1.00 90.38 353 LEU A N 1
ATOM 2856 C CA . LEU A 1 353 ? 20.714 -9.593 -49.162 1.00 90.38 353 LEU A CA 1
ATOM 2857 C C . LEU A 1 353 ? 19.873 -8.757 -50.139 1.00 90.38 353 LEU A C 1
ATOM 2859 O O . LEU A 1 353 ? 18.723 -9.180 -50.385 1.00 90.38 353 LEU A O 1
#

Radius of gyration: 73.93 Å; chains: 1; bounding box: 180×72×171 Å

InterPro domains:
  IPR000798 Ezrin/radixin/moesin-like [PR00661] (26-45)
  IPR000798 Ezrin/radixin/moesin-like [PR00661] (312-333)
  IPR008954 Moesin tail domain superfamily [G3DSA:6.10.360.10] (272-353)
  IPR008954 Moesin tail domain superfamily [SSF48678] (271-353)
  IPR011174 Ezrin/radixin/moesin [PTHR23281] (5-351)
  IPR011259 Ezrin/radixin/moesin, C-terminal [PF00769] (278-353)
  IPR046810 Ezrin/radixin/moesin, alpha-helical domain [PF20492] (72-183)

Foldseek 3Di:
DADPVRDDFDDDDPDPVCVVVVVVCVVVVVVVVVQVVDPDDPVVVVVVVVVVVVVVVVVVVVVVVVVVVVVVVVVVVVVVVVVVVVVVVVVVVVVVVVVVVVVVVVVVVVVVVVVVVVVVVVVVVVVVVVVVVVVVVVVVVVVVVVVVVVVVVVVVVVVVVVVVVVVVVVVVVVVVVVVVVVPDDDDDDDDDDDDDDDDDDDDDDDDDDDDDDDDDDDDYDDDDDDDDDDDDDDDDDDDDDDDDDDDDDDDDDDDDDDDDDDVVVVVVVVVVVVVVVVVVVVVVVVVVVVVVVVVVVVVVVCVVCVVVDDPVPDDPVNVVVVVCVVVVHDPVNVVCVLVDDDPVVSSVVVVVD

pLDDT: mean 77.73, std 25.05, range [28.36, 98.25]

Organism: Ascaris suum (NCBI:txid6253)

Sequence (353 aa):
MRTMDKSTITFRAKDMSINMSILDLCIGTHNLYLRRRQPDLLEVQQMKAQAKEQRIRRMQEQNRLAREREQRIQAETDRDRYKNEFNAANEELCNLKEAMKKTEETAQLLAEKARVSEEEALVLSKRASEAEAECQRMKISQIKSEETKMSLERKARDAELVAHRLLQETERRNREAFMYRSQFLGTEPSWPQSWYSAYALPCSQQYPAHHHVISSSSSGDGGYMAQQNEESTMSNPLHPHVKVQRSPMFRSEAYLNGPPPDPSTNQFISSDLTALRSEIEKSRAEYNEKTKQLKEKMSEFRAEIESLKVEDRQTEHDRIHAANVQKGIDKYSTLRKSGAGSTKSRVQVFEGL

Secondary structure (DSSP, 8-state):
-B-TTS-B-----SSSTHHHHHHHHHHHHHHHHHHTTSPPPHHHHHHHHHHHHHHHHHHHHHHHHHHHHHHHHHHHHHHHHHHHHHHHHHHHHHHHHHHHHHHHHHHHHHHHHHHHHHHHHHHHHHHHHHHHHHHHHHHHHHHHHHHHHHHHHHHHHHHHHHHHHHHHHHHHHHHHHHHHHTS------------------------------------------------------------------------S--PSPPHHHHHHHHHHHHHHHHHHHHHHHHHHHHHHHHHHHHHHHHHHHHTT--GGG--HHHHHHHHHHHTT--HHHHHHHHH-S-HHHHHHHHTT-